Protein AF-A0A0C1C899-F1 (afdb_monomer_lite)

Structure (mmCIF, N/CA/C/O backbone):
data_AF-A0A0C1C899-F1
#
_entry.id   AF-A0A0C1C899-F1
#
loop_
_atom_site.group_PDB
_atom_site.id
_atom_site.type_symbol
_atom_site.label_atom_id
_atom_site.label_alt_id
_atom_site.label_comp_id
_atom_site.label_asym_id
_atom_site.label_entity_id
_atom_site.label_seq_id
_atom_site.pdbx_PDB_ins_code
_atom_site.Cartn_x
_atom_site.Cartn_y
_atom_site.Cartn_z
_atom_site.occupancy
_atom_site.B_iso_or_equiv
_atom_site.auth_seq_id
_atom_site.auth_comp_id
_atom_site.auth_asym_id
_atom_site.auth_atom_id
_atom_site.pdbx_PDB_model_num
ATOM 1 N N . MET A 1 1 ? 8.551 23.439 31.111 1.00 33.19 1 MET A N 1
ATOM 2 C CA . MET A 1 1 ? 9.993 23.416 31.442 1.00 33.19 1 MET A CA 1
ATOM 3 C C . MET A 1 1 ? 10.715 22.691 30.314 1.00 33.19 1 MET A C 1
ATOM 5 O O . MET A 1 1 ? 10.479 21.509 30.104 1.00 33.19 1 MET A O 1
ATOM 9 N N . ASP A 1 2 ? 11.469 23.445 29.514 1.00 33.94 2 ASP A N 1
ATOM 10 C CA . ASP A 1 2 ? 12.062 23.043 28.229 1.00 33.94 2 ASP A CA 1
ATOM 11 C C . ASP A 1 2 ? 13.198 22.008 28.390 1.00 33.94 2 ASP A C 1
ATOM 13 O O . ASP A 1 2 ? 14.377 22.360 28.441 1.00 33.94 2 ASP A O 1
ATOM 17 N N . LEU A 1 3 ? 12.868 20.713 28.399 1.00 29.84 3 LEU A N 1
ATOM 18 C CA . LEU A 1 3 ? 13.864 19.625 28.357 1.00 29.84 3 LEU A CA 1
ATOM 19 C C . LEU A 1 3 ? 14.621 19.559 27.010 1.00 29.84 3 LEU A C 1
ATOM 21 O O . LEU A 1 3 ? 15.749 19.073 26.948 1.00 29.84 3 LEU A O 1
ATOM 25 N N . GLY A 1 4 ? 14.054 20.119 25.934 1.00 33.16 4 GLY A N 1
ATOM 26 C CA . GLY A 1 4 ? 14.690 20.164 24.612 1.00 33.16 4 GLY A CA 1
ATOM 27 C C . GLY A 1 4 ? 15.885 21.121 24.529 1.00 33.16 4 GLY A C 1
ATOM 28 O O . GLY A 1 4 ? 16.919 20.761 23.966 1.00 33.16 4 GLY A O 1
ATOM 29 N N . LYS A 1 5 ? 15.792 22.311 25.143 1.00 36.47 5 LYS A N 1
ATOM 30 C CA . LYS A 1 5 ? 16.882 23.308 25.129 1.00 36.47 5 LYS A CA 1
ATOM 31 C C . LYS A 1 5 ? 18.050 22.912 26.034 1.00 36.47 5 LYS A C 1
ATOM 33 O O . LYS A 1 5 ? 19.195 23.200 25.692 1.00 36.47 5 LYS A O 1
ATOM 38 N N . ALA A 1 6 ? 17.778 22.197 27.128 1.00 31.52 6 ALA A N 1
ATOM 39 C CA . ALA A 1 6 ? 18.813 21.674 28.018 1.00 31.52 6 ALA A CA 1
ATOM 40 C C . ALA A 1 6 ? 19.692 20.614 27.328 1.00 31.52 6 ALA A C 1
ATOM 42 O O . ALA A 1 6 ? 20.906 20.635 27.500 1.00 31.52 6 ALA A O 1
ATOM 43 N N . SER A 1 7 ? 19.118 19.748 26.479 1.00 34.78 7 SER A N 1
ATOM 44 C CA . SER A 1 7 ? 19.895 18.719 25.764 1.00 34.78 7 SER A CA 1
ATOM 45 C C . SER A 1 7 ? 20.866 19.306 24.731 1.00 34.78 7 SER A C 1
ATOM 47 O O . SER A 1 7 ? 22.003 18.855 24.623 1.00 34.78 7 SER A O 1
ATOM 49 N N . VAL A 1 8 ? 20.463 20.372 24.029 1.00 38.25 8 VAL A N 1
ATOM 50 C CA . VAL A 1 8 ? 21.309 21.045 23.031 1.00 38.25 8 VAL A CA 1
ATOM 51 C C . VAL A 1 8 ? 22.424 21.849 23.706 1.00 38.25 8 VAL A C 1
ATOM 53 O O . VAL A 1 8 ? 23.552 21.846 23.219 1.00 38.25 8 VAL A O 1
ATOM 56 N N . TYR A 1 9 ? 22.157 22.484 24.853 1.00 37.59 9 TYR A N 1
ATOM 57 C CA . TYR A 1 9 ? 23.199 23.156 25.642 1.00 37.59 9 TYR A CA 1
ATOM 58 C C . TYR A 1 9 ? 24.176 22.167 26.297 1.00 37.59 9 TYR A C 1
ATOM 60 O O . TYR A 1 9 ? 25.381 22.423 26.299 1.00 37.59 9 TYR A O 1
ATOM 68 N N . PHE A 1 10 ? 23.687 21.020 26.783 1.00 34.03 10 PHE A N 1
ATOM 69 C CA . PHE A 1 10 ? 24.518 19.963 27.368 1.00 34.03 10 PHE A CA 1
ATOM 70 C C . PHE A 1 10 ? 25.478 19.363 26.329 1.00 34.03 10 PHE A C 1
ATOM 72 O O . PHE A 1 10 ? 26.680 19.291 26.574 1.00 34.03 10 PHE A O 1
ATOM 79 N N . TRP A 1 11 ? 24.991 19.043 25.124 1.00 33.94 11 TRP A N 1
ATOM 80 C CA . TRP A 1 11 ? 25.840 18.537 24.034 1.00 33.94 11 TRP A CA 1
ATOM 81 C C . TRP A 1 11 ? 26.806 19.593 23.474 1.00 33.94 11 TRP A C 1
ATOM 83 O O . TRP A 1 11 ? 27.908 19.246 23.050 1.00 33.94 11 TRP A O 1
ATOM 93 N N . ARG A 1 12 ? 26.443 20.884 23.503 1.00 37.12 12 ARG A N 1
ATOM 94 C CA . ARG A 1 12 ? 27.299 21.976 23.007 1.00 37.12 12 ARG A CA 1
ATOM 95 C C . ARG A 1 12 ? 28.481 22.288 23.929 1.00 37.12 12 ARG A C 1
ATOM 97 O O . ARG A 1 12 ? 29.551 22.598 23.411 1.00 37.12 12 ARG A O 1
ATOM 104 N N . ASN A 1 13 ? 28.308 22.190 25.249 1.00 33.38 13 ASN A N 1
ATOM 105 C CA . ASN A 1 13 ? 29.346 22.563 26.219 1.00 33.38 13 ASN A CA 1
ATOM 106 C C . ASN A 1 13 ? 30.192 21.380 26.725 1.00 33.38 13 ASN A C 1
ATOM 108 O O . ASN A 1 13 ? 31.366 21.585 27.015 1.00 33.38 13 ASN A O 1
ATOM 112 N N . HIS A 1 14 ? 29.656 20.151 26.799 1.00 35.41 14 HIS A N 1
ATOM 113 C CA . HIS A 1 14 ? 30.443 19.010 27.300 1.00 35.41 14 HIS A CA 1
ATOM 114 C C . HIS A 1 14 ? 31.357 18.363 26.248 1.00 35.41 14 HIS A C 1
ATOM 116 O O . HIS A 1 14 ? 32.416 17.858 26.602 1.00 35.41 14 HIS A O 1
ATOM 122 N N . LEU A 1 15 ? 31.018 18.417 24.954 1.00 38.88 15 LEU A N 1
ATOM 123 C CA . LEU A 1 15 ? 31.830 17.781 23.899 1.00 38.88 15 LEU A CA 1
ATOM 124 C C . LEU A 1 15 ? 32.832 18.715 23.220 1.00 38.88 15 LEU A C 1
ATOM 126 O O . LEU A 1 15 ? 33.782 18.243 22.598 1.00 38.88 15 LEU A O 1
ATOM 130 N N . THR A 1 16 ? 32.661 20.031 23.361 1.00 38.91 16 THR A N 1
ATOM 131 C CA . THR A 1 16 ? 33.677 21.006 22.937 1.00 38.91 16 THR A CA 1
ATOM 132 C C . THR A 1 16 ? 34.895 20.991 23.861 1.00 38.91 16 THR A C 1
ATOM 134 O O . THR A 1 16 ? 36.003 21.198 23.376 1.00 38.91 16 THR A O 1
ATOM 137 N N . PHE A 1 17 ? 34.725 20.663 25.147 1.00 31.03 17 PHE A N 1
ATOM 138 C CA . PHE A 1 17 ? 35.839 20.548 26.095 1.00 31.03 17 PHE A CA 1
ATOM 139 C C . PHE A 1 17 ? 36.569 19.195 26.040 1.00 31.03 17 PHE A C 1
ATOM 141 O O . PHE A 1 17 ? 37.793 19.179 26.136 1.00 31.03 17 PHE A O 1
ATOM 148 N N . ASP A 1 18 ? 35.873 18.075 25.804 1.00 32.41 18 ASP A N 1
ATOM 149 C CA . ASP A 1 18 ? 36.508 16.740 25.796 1.00 32.41 18 ASP A CA 1
ATOM 150 C C . ASP A 1 18 ? 37.296 16.412 24.511 1.00 32.41 18 ASP A C 1
ATOM 152 O O . ASP A 1 18 ? 38.171 15.546 24.517 1.00 32.41 18 ASP A O 1
ATOM 156 N N . CYS A 1 19 ? 37.031 17.104 23.395 1.00 33.38 19 CYS A N 1
ATOM 157 C CA . CYS A 1 19 ? 37.823 16.947 22.166 1.00 33.38 19 CYS A CA 1
ATOM 158 C C . CYS A 1 19 ? 39.107 17.791 22.147 1.00 33.38 19 CYS A C 1
ATOM 160 O O . CYS A 1 19 ? 40.019 17.465 21.389 1.00 33.38 19 CYS A O 1
ATOM 162 N N . LEU A 1 20 ? 39.189 18.858 22.950 1.00 34.97 20 LEU A N 1
ATOM 163 C CA . LEU A 1 20 ? 40.385 19.705 23.042 1.00 34.97 20 LEU A CA 1
ATOM 164 C C . LEU A 1 20 ? 41.395 19.194 24.080 1.00 34.97 20 LEU A C 1
ATOM 166 O O . LEU A 1 20 ? 42.574 19.479 23.939 1.00 34.97 20 LEU A O 1
ATOM 170 N N . SER A 1 21 ? 40.968 18.411 25.077 1.00 32.34 21 SER A N 1
ATOM 171 C CA . SER A 1 21 ? 41.829 17.955 26.182 1.00 32.34 21 SER A CA 1
ATOM 172 C C . SER A 1 21 ? 42.436 16.554 26.011 1.00 32.34 21 SER A C 1
ATOM 174 O O . SER A 1 21 ? 43.356 16.203 26.743 1.00 32.34 21 SER A O 1
ATOM 176 N N . ARG A 1 22 ? 41.951 15.731 25.066 1.00 33.88 22 ARG A N 1
ATOM 177 C CA . ARG A 1 22 ? 42.390 14.324 24.894 1.00 33.88 22 ARG A CA 1
ATOM 178 C C . ARG A 1 22 ? 43.307 14.049 23.698 1.00 33.88 22 ARG A C 1
ATOM 180 O O . ARG A 1 22 ? 43.580 12.887 23.414 1.00 33.88 22 ARG A O 1
ATOM 187 N N . VAL A 1 23 ? 43.779 15.076 22.991 1.00 39.22 23 VAL A N 1
ATOM 188 C CA . VAL A 1 23 ? 44.624 14.901 21.788 1.00 39.22 23 VAL A CA 1
ATOM 189 C C . VAL A 1 23 ? 46.100 15.254 22.030 1.00 39.22 23 VAL A C 1
ATOM 191 O O . VAL A 1 23 ? 46.932 14.947 21.187 1.00 39.22 23 VAL A O 1
ATOM 194 N N . ASP A 1 24 ? 46.462 15.752 23.216 1.00 35.28 24 ASP A N 1
ATOM 195 C CA . ASP A 1 24 ? 47.870 15.961 23.607 1.00 35.28 24 ASP A CA 1
ATOM 196 C C . ASP A 1 24 ? 48.582 14.664 24.062 1.00 35.28 24 ASP A C 1
ATOM 198 O O . ASP A 1 24 ? 49.698 14.711 24.564 1.00 35.28 24 ASP A O 1
ATOM 202 N N . ALA A 1 25 ? 47.956 13.489 23.895 1.00 39.06 25 ALA A N 1
ATOM 203 C CA . ALA A 1 25 ? 48.461 12.202 24.397 1.00 39.06 25 ALA A CA 1
ATOM 204 C C . ALA A 1 25 ? 48.642 11.119 23.315 1.00 39.06 25 ALA A C 1
ATOM 206 O O . ALA A 1 25 ? 48.561 9.926 23.609 1.00 39.06 25 ALA A O 1
ATOM 207 N N . SER A 1 26 ? 48.875 11.499 22.058 1.00 36.72 26 SER A N 1
ATOM 208 C CA . SER A 1 26 ? 49.255 10.540 21.014 1.00 36.72 26 SER A CA 1
ATOM 209 C C . SER A 1 26 ? 50.435 11.058 20.200 1.00 36.72 26 SER A C 1
ATOM 211 O O . SER A 1 26 ? 50.258 11.680 19.152 1.00 36.72 26 SER A O 1
ATOM 213 N N . ASP A 1 27 ? 51.635 10.777 20.706 1.00 39.34 27 ASP A N 1
ATOM 214 C CA . ASP A 1 27 ? 52.887 10.848 19.962 1.00 39.34 27 ASP A CA 1
ATOM 215 C C . ASP A 1 27 ? 52.814 9.940 18.720 1.00 39.34 27 ASP A C 1
ATOM 217 O O . ASP A 1 27 ? 52.519 8.748 18.826 1.00 39.34 27 ASP A O 1
ATOM 221 N N . GLY A 1 28 ? 53.114 10.492 17.537 1.00 43.94 28 GLY A N 1
ATOM 222 C CA . GLY A 1 28 ? 53.579 9.686 16.398 1.00 43.94 28 GLY A CA 1
ATOM 223 C C . GLY A 1 28 ? 52.707 9.582 15.138 1.00 43.94 28 GLY A C 1
ATOM 224 O O . GLY A 1 28 ? 52.795 8.565 14.454 1.00 43.94 28 GLY A O 1
ATOM 225 N N . LEU A 1 29 ? 51.917 10.594 14.756 1.00 40.03 29 LEU A N 1
ATOM 226 C CA . LEU A 1 29 ? 51.294 10.643 13.416 1.00 40.03 29 LEU A CA 1
ATOM 227 C C . LEU A 1 29 ? 51.702 11.913 12.642 1.00 40.03 29 LEU A C 1
ATOM 229 O O . LEU A 1 29 ? 51.661 12.996 13.217 1.00 40.03 29 LEU A O 1
ATOM 233 N N . PRO A 1 30 ? 52.066 11.816 11.344 1.00 35.56 30 PRO A N 1
ATOM 234 C CA . PRO A 1 30 ? 52.511 12.965 10.555 1.00 35.56 30 PRO A CA 1
ATOM 235 C C . PRO A 1 30 ? 51.392 14.005 10.360 1.00 35.56 30 PRO A C 1
ATOM 237 O O . PRO A 1 30 ? 50.247 13.660 10.045 1.00 35.56 30 PRO A O 1
ATOM 240 N N . ASP A 1 31 ? 51.742 15.290 10.492 1.00 41.62 31 ASP A N 1
ATOM 241 C CA . ASP A 1 31 ? 50.833 16.454 10.528 1.00 41.62 31 ASP A CA 1
ATOM 242 C C . ASP A 1 31 ? 49.852 16.563 9.342 1.00 41.62 31 ASP A C 1
ATOM 244 O O . ASP A 1 31 ? 48.761 17.133 9.463 1.00 41.62 31 ASP A O 1
ATOM 248 N N . SER A 1 32 ? 50.179 15.963 8.194 1.00 38.59 32 SER A N 1
ATOM 249 C CA . SER A 1 32 ? 49.313 15.945 7.008 1.00 38.59 32 SER A CA 1
ATOM 250 C C . SER A 1 32 ? 48.062 15.066 7.175 1.00 38.59 32 SER A C 1
ATOM 252 O O . SER A 1 32 ? 47.006 15.392 6.625 1.00 38.59 32 SER A O 1
ATOM 254 N N . PHE A 1 33 ? 48.129 13.996 7.975 1.00 30.22 33 PHE A N 1
ATOM 255 C CA . PHE A 1 33 ? 47.002 13.083 8.217 1.00 30.22 33 PHE A CA 1
ATOM 256 C C . PHE A 1 33 ? 46.002 13.649 9.236 1.00 30.22 33 PHE A C 1
ATOM 258 O O . PHE A 1 33 ? 44.786 13.517 9.064 1.00 30.22 33 PHE A O 1
ATOM 265 N N . SER A 1 34 ? 46.494 14.351 10.260 1.00 34.56 34 SER A N 1
ATOM 266 C CA . SER A 1 34 ? 45.660 14.952 11.312 1.00 34.56 34 SER A CA 1
ATOM 267 C C . SER A 1 34 ? 44.806 16.119 10.780 1.00 34.56 34 SER A C 1
ATOM 269 O O . SER A 1 34 ? 43.634 16.277 11.144 1.00 34.56 34 SER A O 1
ATOM 271 N N . CYS A 1 35 ? 45.341 16.888 9.822 1.00 29.59 35 CYS A N 1
ATOM 272 C CA . CYS A 1 35 ? 44.625 17.978 9.150 1.00 29.59 35 CYS A CA 1
ATOM 273 C C . CYS A 1 35 ? 43.522 17.471 8.196 1.00 29.59 35 CYS A C 1
ATOM 275 O O . CYS A 1 35 ? 42.426 18.042 8.142 1.00 29.59 35 CYS A O 1
ATOM 277 N N . ASN A 1 36 ? 43.762 16.350 7.504 1.00 32.62 36 ASN A N 1
ATOM 278 C CA . ASN A 1 36 ? 42.778 15.740 6.605 1.00 32.62 36 ASN A CA 1
ATOM 279 C C . ASN A 1 36 ? 41.592 15.149 7.391 1.00 32.62 36 ASN A C 1
ATOM 281 O O . ASN A 1 36 ? 40.440 15.405 7.052 1.00 32.62 36 ASN A O 1
ATOM 285 N N . ILE A 1 37 ? 41.846 14.480 8.523 1.00 38.25 37 ILE A N 1
ATOM 286 C CA . ILE A 1 37 ? 40.791 13.953 9.409 1.00 38.25 37 ILE A CA 1
ATOM 287 C C . ILE A 1 37 ? 39.950 15.084 10.034 1.00 38.25 37 ILE A C 1
ATOM 289 O O . ILE A 1 37 ? 38.728 14.937 10.147 1.00 38.25 37 ILE A O 1
ATOM 293 N N . ARG A 1 38 ? 40.553 16.231 10.395 1.00 32.22 38 ARG A N 1
ATOM 294 C CA . ARG A 1 38 ? 39.809 17.425 10.859 1.00 32.22 38 ARG A CA 1
ATOM 295 C C . ARG A 1 38 ? 38.883 17.985 9.781 1.00 32.22 38 ARG A C 1
ATOM 297 O O . ARG A 1 38 ? 37.729 18.289 10.085 1.00 32.22 38 ARG A O 1
ATOM 304 N N . ARG A 1 39 ? 39.347 18.089 8.530 1.00 32.16 39 ARG A N 1
ATOM 305 C CA . ARG A 1 39 ? 38.513 18.554 7.408 1.00 32.16 39 ARG A CA 1
ATOM 306 C C . ARG A 1 39 ? 37.359 17.599 7.124 1.00 32.16 39 ARG A C 1
ATOM 308 O O . ARG A 1 39 ? 36.230 18.066 7.009 1.00 32.16 39 ARG A O 1
ATOM 315 N N . THR A 1 40 ? 37.598 16.289 7.100 1.00 36.38 40 THR A N 1
ATOM 316 C CA . THR A 1 40 ? 36.546 15.297 6.823 1.00 36.38 40 THR A CA 1
ATOM 317 C C . THR A 1 40 ? 35.508 15.233 7.946 1.00 36.38 40 THR A C 1
ATOM 319 O O . THR A 1 40 ? 34.312 15.200 7.667 1.00 36.38 40 THR A O 1
ATOM 322 N N . LYS A 1 41 ? 35.925 15.310 9.221 1.00 31.61 41 LYS A N 1
ATOM 323 C CA . LYS A 1 41 ? 34.993 15.351 10.366 1.00 31.61 41 LYS A CA 1
ATOM 324 C C . LYS A 1 41 ? 34.152 16.631 10.382 1.00 31.61 41 LYS A C 1
ATOM 326 O O . LYS A 1 41 ? 32.941 16.541 10.562 1.00 31.61 41 LYS A O 1
ATOM 331 N N . CYS A 1 42 ? 34.743 17.801 10.122 1.00 32.75 42 CYS A N 1
ATOM 332 C CA . CYS A 1 42 ? 33.983 19.050 10.009 1.00 32.75 42 CYS A CA 1
ATOM 333 C C . CYS A 1 42 ? 33.026 19.045 8.810 1.00 32.75 42 CYS A C 1
ATOM 335 O O . CYS A 1 42 ? 31.903 19.518 8.948 1.00 32.75 42 CYS A O 1
ATOM 337 N N . PHE A 1 43 ? 33.419 18.477 7.665 1.00 34.22 43 PHE A N 1
ATOM 338 C CA . PHE A 1 43 ? 32.564 18.402 6.476 1.00 34.22 43 PHE A CA 1
ATOM 339 C C . PHE A 1 43 ? 31.368 17.464 6.686 1.00 34.22 43 PHE A C 1
ATOM 341 O O . PHE A 1 43 ? 30.246 17.821 6.339 1.00 34.22 43 PHE A O 1
ATOM 348 N N . ILE A 1 44 ? 31.573 16.313 7.338 1.00 38.12 44 ILE A N 1
ATOM 349 C CA . ILE A 1 44 ? 30.489 15.390 7.707 1.00 38.12 44 ILE A CA 1
ATOM 350 C C . ILE A 1 44 ? 29.539 16.051 8.714 1.00 38.12 44 ILE A C 1
ATOM 352 O O . ILE A 1 44 ? 28.328 15.961 8.534 1.00 38.12 44 ILE A O 1
ATOM 356 N N . TYR A 1 45 ? 30.052 16.769 9.721 1.00 37.22 45 TYR A N 1
ATOM 357 C CA . TYR A 1 45 ? 29.214 17.484 10.694 1.00 37.22 45 TYR A CA 1
ATOM 358 C C . TYR A 1 45 ? 28.443 18.658 10.074 1.00 37.22 45 TYR A C 1
ATOM 360 O O . TYR A 1 45 ? 27.266 18.830 10.387 1.00 37.22 45 TYR A O 1
ATOM 368 N N . ALA A 1 46 ? 29.051 19.440 9.173 1.00 34.00 46 ALA A N 1
ATOM 369 C CA . ALA A 1 46 ? 28.362 20.524 8.464 1.00 34.00 46 ALA A CA 1
ATOM 370 C C . ALA A 1 46 ? 27.334 19.984 7.457 1.00 34.00 46 ALA A C 1
ATOM 372 O O . ALA A 1 46 ? 26.249 20.553 7.336 1.00 34.00 46 ALA A O 1
ATOM 373 N N . PHE A 1 47 ? 27.625 18.862 6.790 1.00 32.47 47 PHE A N 1
ATOM 374 C CA . PHE A 1 47 ? 26.667 18.181 5.920 1.00 32.47 47 PHE A CA 1
ATOM 375 C C . PHE A 1 47 ? 25.501 17.603 6.729 1.00 32.47 47 PHE A C 1
ATOM 377 O O . PHE A 1 47 ? 24.353 17.814 6.346 1.00 32.47 47 PHE A O 1
ATOM 384 N N . TYR A 1 48 ? 25.760 16.974 7.884 1.00 34.25 48 TYR A N 1
ATOM 385 C CA . TYR A 1 48 ? 24.721 16.482 8.797 1.00 34.25 48 TYR A CA 1
ATOM 386 C C . TYR A 1 48 ? 23.870 17.623 9.359 1.00 34.25 48 TYR A C 1
ATOM 388 O O . TYR A 1 48 ? 22.654 17.551 9.283 1.00 34.25 48 TYR A O 1
ATOM 396 N N . LEU A 1 49 ? 24.460 18.708 9.870 1.00 35.66 49 LEU A N 1
ATOM 397 C CA . LEU A 1 49 ? 23.708 19.851 10.413 1.00 35.66 49 LEU A CA 1
ATOM 398 C C . LEU A 1 49 ? 22.947 20.629 9.320 1.00 35.66 49 LEU A C 1
ATOM 400 O O . LEU A 1 49 ? 21.828 21.098 9.551 1.00 35.66 49 LEU A O 1
ATOM 404 N N . GLY A 1 50 ? 23.516 20.731 8.115 1.00 33.69 50 GLY A N 1
ATOM 405 C CA . GLY A 1 50 ? 22.895 21.370 6.952 1.00 33.69 50 GLY A CA 1
ATOM 406 C C . GLY A 1 50 ? 21.725 20.567 6.379 1.00 33.69 50 GLY A C 1
ATOM 407 O O . GLY A 1 50 ? 20.646 21.119 6.163 1.00 33.69 50 GLY A O 1
ATOM 408 N N . THR A 1 51 ? 21.885 19.252 6.205 1.00 42.22 51 THR A N 1
ATOM 409 C CA . THR A 1 51 ? 20.783 18.369 5.785 1.00 42.22 51 THR A CA 1
ATOM 410 C C . THR A 1 51 ? 19.728 18.229 6.879 1.00 42.22 51 THR A C 1
ATOM 412 O O . THR A 1 51 ? 18.541 18.303 6.574 1.00 42.22 51 THR A O 1
ATOM 415 N N . TYR A 1 52 ? 20.118 18.142 8.154 1.00 41.72 52 TYR A N 1
ATOM 416 C CA . TYR A 1 52 ? 19.186 18.076 9.284 1.00 41.72 52 TYR A CA 1
ATOM 417 C C . TYR A 1 52 ? 18.328 19.343 9.387 1.00 41.72 52 TYR A C 1
ATOM 419 O O . TYR A 1 52 ? 17.104 19.253 9.436 1.00 41.72 52 TYR A O 1
ATOM 427 N N . SER A 1 53 ? 18.925 20.538 9.331 1.00 39.78 53 SER A N 1
ATOM 428 C CA . SER A 1 53 ? 18.157 21.794 9.377 1.00 39.78 53 SER A CA 1
ATOM 429 C C . SER A 1 53 ? 17.251 22.000 8.153 1.00 39.78 53 SER A C 1
ATOM 431 O O . SER A 1 53 ? 16.122 22.469 8.305 1.00 39.78 53 SER A O 1
ATOM 433 N N . SER A 1 54 ? 17.695 21.597 6.957 1.00 43.38 54 SER A N 1
ATOM 434 C CA . SER A 1 54 ? 16.908 21.696 5.719 1.00 43.38 54 SER A CA 1
ATOM 435 C C . SER A 1 54 ? 15.734 20.707 5.689 1.00 43.38 54 SER A C 1
ATOM 437 O O . SER A 1 54 ? 14.608 21.081 5.359 1.00 43.38 54 SER A O 1
ATOM 439 N N . ILE A 1 55 ? 15.948 19.461 6.127 1.00 50.19 55 ILE A N 1
ATOM 440 C CA . ILE A 1 55 ? 14.891 18.445 6.214 1.00 50.19 55 ILE A CA 1
ATOM 441 C C . ILE A 1 55 ? 13.842 18.831 7.268 1.00 50.19 55 ILE A C 1
ATOM 443 O O . ILE A 1 55 ? 12.649 18.739 6.985 1.00 50.19 55 ILE A O 1
ATOM 447 N N . PHE A 1 56 ? 14.247 19.332 8.442 1.00 47.28 56 PHE A N 1
ATOM 448 C CA . PHE A 1 56 ? 13.295 19.814 9.456 1.00 47.28 56 PHE A CA 1
ATOM 449 C C . PHE A 1 56 ? 12.475 21.008 8.961 1.00 47.28 56 PHE A C 1
ATOM 451 O O . PHE A 1 56 ? 11.261 21.034 9.160 1.00 47.28 56 PHE A O 1
ATOM 458 N N . ARG A 1 57 ? 13.106 21.951 8.249 1.00 48.47 57 ARG A N 1
ATOM 459 C CA . ARG A 1 57 ? 12.396 23.072 7.621 1.00 48.47 57 ARG A CA 1
ATOM 460 C C . ARG A 1 57 ? 11.384 22.577 6.579 1.00 48.47 57 ARG A C 1
ATOM 462 O O . ARG A 1 57 ? 10.275 23.094 6.542 1.00 48.47 57 ARG A O 1
ATOM 469 N N . ASN A 1 58 ? 11.706 21.542 5.800 1.00 55.28 58 ASN A N 1
ATOM 470 C CA . ASN A 1 58 ? 10.777 20.943 4.834 1.00 55.28 58 ASN A CA 1
ATOM 471 C C . ASN A 1 58 ? 9.623 20.171 5.493 1.00 55.28 58 ASN A C 1
ATOM 473 O O . ASN A 1 58 ? 8.506 20.216 4.985 1.00 55.28 58 ASN A O 1
ATOM 477 N N . VAL A 1 59 ? 9.850 19.505 6.630 1.00 56.47 59 VAL A N 1
ATOM 478 C CA . VAL A 1 59 ? 8.768 18.869 7.405 1.00 56.47 59 VAL A CA 1
ATOM 479 C C . VAL A 1 59 ? 7.836 19.928 7.992 1.00 56.47 59 VAL A C 1
ATOM 481 O O . VAL A 1 59 ? 6.622 19.773 7.907 1.00 56.47 59 VAL A O 1
ATOM 484 N N . ASP A 1 60 ? 8.374 21.035 8.507 1.00 56.16 60 ASP A N 1
ATOM 485 C CA . ASP A 1 60 ? 7.560 22.156 8.988 1.00 56.16 60 ASP A CA 1
ATOM 486 C C . ASP A 1 60 ? 6.782 22.827 7.847 1.00 56.16 60 ASP A C 1
ATOM 488 O O . ASP A 1 60 ? 5.601 23.129 8.012 1.00 56.16 60 ASP A O 1
ATOM 492 N N . VAL A 1 61 ? 7.390 22.980 6.665 1.00 59.91 61 VAL A N 1
ATOM 493 C CA . VAL A 1 61 ? 6.699 23.440 5.448 1.00 59.91 61 VAL A CA 1
ATOM 494 C C . VAL A 1 61 ? 5.611 22.457 5.027 1.00 59.91 61 VAL A C 1
ATOM 496 O O . VAL A 1 61 ? 4.525 22.905 4.691 1.00 59.91 61 VAL A O 1
ATOM 499 N N . LEU A 1 62 ? 5.837 21.142 5.081 1.00 55.34 62 LEU A N 1
ATOM 500 C CA . LEU A 1 62 ? 4.808 20.141 4.782 1.00 55.34 62 LEU A CA 1
ATOM 501 C C . LEU A 1 62 ? 3.656 20.208 5.788 1.00 55.34 62 LEU A C 1
ATOM 503 O O . LEU A 1 62 ? 2.500 20.209 5.376 1.00 55.34 62 LEU A O 1
ATOM 507 N N . VAL A 1 63 ? 3.947 20.331 7.086 1.00 59.31 63 VAL A N 1
ATOM 508 C CA . VAL A 1 63 ? 2.931 20.504 8.136 1.00 59.31 63 VAL A CA 1
ATOM 509 C C . VAL A 1 63 ? 2.125 21.783 7.893 1.00 59.31 63 VAL A C 1
ATOM 511 O O . VAL A 1 63 ? 0.896 21.731 7.886 1.00 59.31 63 VAL A O 1
ATOM 514 N N . HIS A 1 64 ? 2.790 22.912 7.635 1.00 59.50 64 HIS A N 1
ATOM 515 C CA . HIS A 1 64 ? 2.138 24.203 7.403 1.00 59.50 64 HIS A CA 1
ATOM 516 C C . HIS A 1 64 ? 1.385 24.278 6.073 1.00 59.50 64 HIS A C 1
ATOM 518 O O . HIS A 1 64 ? 0.269 24.788 6.046 1.00 59.50 64 HIS A O 1
ATOM 524 N N . PHE A 1 65 ? 1.947 23.753 4.985 1.00 62.06 65 PHE A N 1
ATOM 525 C CA . PHE A 1 65 ? 1.291 23.655 3.680 1.00 62.06 65 PHE A CA 1
ATOM 526 C C . PHE A 1 65 ? 0.024 22.811 3.791 1.00 62.06 65 PHE A C 1
ATOM 528 O O . PHE A 1 65 ? -1.040 23.211 3.325 1.00 62.06 65 PHE A O 1
ATOM 535 N N . TRP A 1 66 ? 0.112 21.676 4.482 1.00 54.78 66 TRP A N 1
ATOM 536 C CA . TRP A 1 66 ? -1.009 20.768 4.662 1.00 54.78 66 TRP A CA 1
ATOM 537 C C . TRP A 1 66 ? -2.080 21.354 5.608 1.00 54.78 66 TRP A C 1
ATOM 539 O O . TRP A 1 66 ? -3.277 21.222 5.346 1.00 54.78 66 TRP A O 1
ATOM 549 N N . MET A 1 67 ? -1.679 22.099 6.648 1.00 54.16 67 MET A N 1
ATOM 550 C CA . MET A 1 67 ? -2.592 22.907 7.472 1.00 54.16 67 MET A CA 1
ATOM 551 C C . MET A 1 67 ? -3.279 24.016 6.653 1.00 54.16 67 MET A C 1
ATOM 553 O O . MET A 1 67 ? -4.505 24.102 6.658 1.00 54.16 67 MET A O 1
ATOM 557 N N . SER A 1 68 ? -2.526 24.791 5.872 1.00 56.84 68 SER A N 1
ATOM 558 C CA . SER A 1 68 ? -3.035 25.920 5.082 1.00 56.84 68 SER A CA 1
ATOM 559 C C . SER A 1 68 ? -3.988 25.489 3.960 1.00 56.84 68 SER A C 1
ATOM 561 O O . SER A 1 68 ? -5.069 26.063 3.813 1.00 56.84 68 SER A O 1
ATOM 563 N N . LEU A 1 69 ? -3.653 24.423 3.224 1.00 51.56 69 LEU A N 1
ATOM 564 C CA . LEU A 1 69 ? -4.518 23.855 2.183 1.00 51.56 69 LEU A 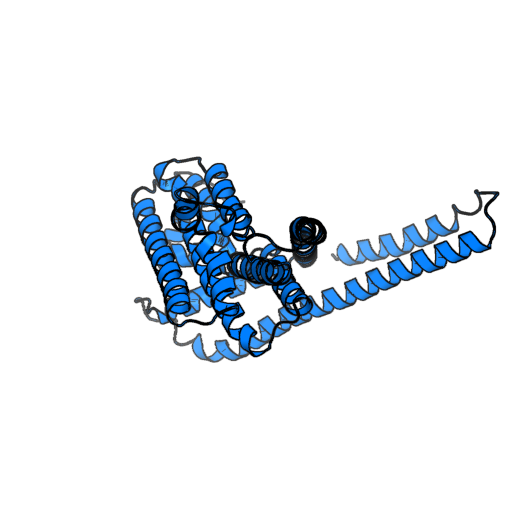CA 1
ATOM 565 C C . LEU A 1 69 ? -5.863 23.385 2.764 1.00 51.56 69 LEU A C 1
ATOM 567 O O . LEU A 1 69 ? -6.905 23.475 2.115 1.00 51.56 69 LEU A O 1
ATOM 571 N N . SER A 1 70 ? -5.842 22.895 4.006 1.00 51.59 70 SER A N 1
ATOM 572 C CA . SER A 1 70 ? -7.036 22.397 4.680 1.00 51.59 70 SER A CA 1
ATOM 573 C C . SER A 1 70 ? -7.967 23.519 5.154 1.00 51.59 70 SER A C 1
ATOM 575 O O . SER A 1 70 ? -9.183 23.376 5.032 1.00 51.59 70 SER A O 1
ATOM 577 N N . ASP A 1 71 ? -7.433 24.651 5.614 1.00 55.78 71 ASP A N 1
ATOM 578 C CA . ASP A 1 71 ? -8.245 25.781 6.084 1.00 55.78 71 ASP A CA 1
ATOM 579 C C . ASP A 1 71 ? -8.959 26.498 4.927 1.00 55.78 71 ASP A C 1
ATOM 581 O O . ASP A 1 71 ? -10.097 26.952 5.085 1.00 55.78 71 ASP A O 1
ATOM 585 N N . LEU A 1 72 ? -8.350 26.496 3.734 1.00 53.12 72 LEU A N 1
ATOM 586 C CA . LEU A 1 72 ? -8.927 27.075 2.517 1.00 53.12 72 LEU A CA 1
ATOM 587 C C . LEU A 1 72 ? -10.200 26.341 2.043 1.00 53.12 72 LEU A C 1
ATOM 589 O O . LEU A 1 72 ? -11.101 26.961 1.481 1.00 53.12 72 LEU A O 1
ATOM 593 N N . PHE A 1 73 ? -10.300 25.028 2.284 1.00 51.22 73 PHE A N 1
ATOM 594 C CA . PHE A 1 73 ? -11.435 24.199 1.846 1.00 51.22 73 PHE A CA 1
ATOM 595 C C . PHE A 1 73 ? -12.550 24.041 2.898 1.00 51.22 73 PHE A C 1
ATOM 597 O O . PHE A 1 73 ? -13.673 23.670 2.542 1.00 51.22 73 PHE A O 1
ATOM 604 N N . LEU A 1 74 ? -12.267 24.278 4.186 1.00 51.22 74 LEU A N 1
ATOM 605 C CA . LEU A 1 74 ? -13.104 23.771 5.285 1.00 51.22 74 LEU A CA 1
ATOM 606 C C . LEU A 1 74 ? -13.929 24.817 6.045 1.00 51.22 74 LEU A C 1
ATOM 608 O O . LEU A 1 74 ? -14.992 24.451 6.550 1.00 51.22 74 LEU A O 1
ATOM 612 N N . SER A 1 75 ? -13.534 26.093 6.111 1.00 48.06 75 SER A N 1
ATOM 613 C CA . SER A 1 75 ? -14.215 27.053 7.005 1.00 48.06 75 SER A CA 1
ATOM 614 C C . SER A 1 75 ? -15.689 27.310 6.644 1.00 48.06 75 SER A C 1
ATOM 616 O O . SER A 1 75 ? -16.519 27.469 7.532 1.00 48.06 75 SER A O 1
ATOM 618 N N . LYS A 1 76 ? -16.060 27.247 5.356 1.00 45.47 76 LYS A N 1
ATOM 619 C CA . LYS A 1 76 ? -17.436 27.516 4.885 1.00 45.47 76 LYS A CA 1
ATOM 620 C C . LYS A 1 76 ? -18.399 26.318 4.904 1.00 45.47 76 LYS A C 1
ATOM 622 O O . LYS A 1 76 ? -19.597 26.516 4.730 1.00 45.47 76 LYS A O 1
ATOM 627 N N . ARG A 1 77 ? -17.929 25.073 5.073 1.00 51.69 77 ARG A N 1
ATOM 628 C CA . ARG A 1 77 ? -18.781 23.859 4.939 1.00 51.69 77 ARG A CA 1
ATOM 629 C C . ARG A 1 77 ? -19.212 23.222 6.264 1.00 51.69 77 ARG A C 1
ATOM 631 O O . ARG A 1 77 ? -20.075 22.347 6.249 1.00 51.69 77 ARG A O 1
ATOM 638 N N . ILE A 1 78 ? -18.634 23.650 7.387 1.00 50.00 78 ILE A N 1
ATOM 639 C CA . ILE A 1 78 ? -18.795 23.012 8.705 1.00 50.00 78 ILE A CA 1
ATOM 640 C C . ILE A 1 78 ? -20.127 23.378 9.385 1.00 50.00 78 ILE A C 1
ATOM 642 O O . ILE A 1 78 ? -20.725 22.517 10.032 1.00 50.00 78 ILE A O 1
ATOM 646 N N . GLU A 1 79 ? -20.650 24.593 9.196 1.00 50.97 79 GLU A N 1
ATOM 647 C CA . GLU A 1 79 ? -21.909 25.017 9.840 1.00 50.97 79 GLU A CA 1
ATOM 648 C C . GLU A 1 79 ? -23.140 24.243 9.344 1.00 50.97 79 GLU A C 1
ATOM 650 O O . GLU A 1 79 ? -24.022 23.904 10.131 1.00 50.97 79 GLU A O 1
ATOM 655 N N . ASN A 1 80 ? -23.160 23.835 8.073 1.00 47.91 80 ASN A N 1
ATOM 656 C CA . ASN A 1 80 ? -24.321 23.168 7.472 1.00 47.91 80 ASN A CA 1
ATOM 657 C C . ASN A 1 80 ? -24.443 21.665 7.798 1.00 47.91 80 ASN A C 1
ATOM 659 O O . ASN A 1 80 ? -25.427 21.025 7.425 1.00 47.91 80 ASN A O 1
ATOM 663 N N . LEU A 1 81 ? -23.460 21.060 8.475 1.00 53.09 81 LEU A N 1
ATOM 664 C CA . LEU A 1 81 ? -23.397 19.602 8.667 1.00 53.09 81 LEU A CA 1
ATOM 665 C C . LEU A 1 81 ? -23.975 19.104 10.002 1.00 53.09 81 LEU A C 1
ATOM 667 O O . LEU A 1 81 ? -24.127 17.893 10.178 1.00 53.09 81 LEU A O 1
ATOM 671 N N . LYS A 1 82 ? -24.350 20.004 10.918 1.00 49.47 82 LYS A N 1
ATOM 672 C CA . LYS A 1 82 ? -24.760 19.660 12.293 1.00 49.47 82 LYS A CA 1
ATOM 673 C C . LYS A 1 82 ? -26.144 18.997 12.440 1.00 49.47 82 LYS A C 1
ATOM 675 O O . LYS A 1 82 ? -26.429 18.505 13.525 1.00 49.47 82 LYS A O 1
ATOM 680 N N . TYR A 1 83 ? -26.995 18.944 11.404 1.00 47.03 83 TYR A N 1
ATOM 681 C CA . TYR A 1 83 ? -28.445 18.731 11.614 1.00 47.03 83 TYR A CA 1
ATOM 682 C C . TYR A 1 83 ? -29.122 17.533 10.910 1.00 47.03 83 TYR A C 1
ATOM 684 O O . TYR A 1 83 ? -30.343 17.473 10.852 1.00 47.03 83 TYR A O 1
ATOM 692 N N . SER A 1 84 ? -28.421 16.534 10.357 1.00 45.22 84 SER A N 1
ATOM 693 C CA . SER A 1 84 ? -29.137 15.442 9.655 1.00 45.22 84 SER A CA 1
ATOM 694 C C . SER A 1 84 ? -28.623 14.035 9.972 1.00 45.22 84 SER A C 1
ATOM 696 O O . SER A 1 84 ? -27.472 13.701 9.683 1.00 45.22 84 SER A O 1
ATOM 698 N N . ARG A 1 85 ? -29.536 13.222 10.536 1.00 54.31 85 ARG A N 1
ATOM 699 C CA . ARG A 1 85 ? -29.389 11.832 11.025 1.00 54.31 85 ARG A CA 1
ATOM 700 C C . ARG A 1 85 ? -29.050 10.804 9.936 1.00 54.31 85 ARG A C 1
ATOM 702 O O . ARG A 1 85 ? -28.584 9.719 10.259 1.00 54.31 85 ARG A O 1
ATOM 709 N N . ARG A 1 86 ? -29.266 11.122 8.652 1.00 51.78 86 ARG A N 1
ATOM 710 C CA . ARG A 1 86 ? -28.913 10.247 7.521 1.00 51.78 86 ARG A CA 1
ATOM 711 C C . ARG A 1 86 ? -27.508 10.611 7.035 1.00 51.78 86 ARG A C 1
ATOM 713 O O . ARG A 1 86 ? -27.270 11.744 6.591 1.00 51.78 86 ARG A O 1
ATOM 720 N N . MET A 1 87 ? -26.565 9.674 7.135 1.00 58.03 87 MET A N 1
ATOM 721 C CA . MET A 1 87 ? -25.256 9.830 6.502 1.00 58.03 87 MET A CA 1
ATOM 722 C C . MET A 1 87 ? -25.418 9.664 4.992 1.00 58.03 87 MET A C 1
ATOM 724 O O . MET A 1 87 ? -25.513 8.557 4.479 1.00 58.03 87 MET A O 1
ATOM 728 N N . SER A 1 88 ? -25.482 10.787 4.279 1.00 69.69 88 SER A N 1
ATOM 729 C CA . SER A 1 88 ? -25.207 10.797 2.843 1.00 69.69 88 SER A CA 1
ATOM 730 C C . SER A 1 88 ? -23.752 10.372 2.621 1.00 69.69 88 SER A C 1
ATOM 732 O O . SER A 1 88 ? -22.892 10.727 3.431 1.00 69.69 88 SER A O 1
ATOM 734 N N . VAL A 1 89 ? -23.469 9.670 1.519 1.00 73.62 89 VAL A N 1
ATOM 735 C CA . VAL A 1 89 ? -22.111 9.277 1.087 1.00 73.62 89 VAL A CA 1
ATOM 736 C C . VAL A 1 89 ? -21.134 10.453 1.198 1.00 73.62 89 VAL A C 1
ATOM 738 O O . VAL A 1 89 ? -20.009 10.302 1.671 1.00 73.62 89 VAL A O 1
ATOM 741 N N . PHE A 1 90 ? -21.606 11.659 0.872 1.00 76.12 90 PHE A N 1
ATOM 742 C CA . PHE A 1 90 ? -20.837 12.891 0.999 1.00 76.12 90 PHE A CA 1
ATOM 743 C C . PHE A 1 90 ? -20.350 13.162 2.435 1.00 76.12 90 PHE A C 1
ATOM 745 O O . PHE A 1 90 ? -19.187 13.494 2.646 1.00 76.12 90 PHE A O 1
ATOM 752 N N . LYS A 1 91 ? -21.206 12.968 3.447 1.00 78.75 91 LYS A N 1
ATOM 753 C CA . LYS A 1 91 ? -20.832 13.154 4.860 1.00 78.75 91 LYS A CA 1
ATOM 754 C C . LYS A 1 91 ? -19.790 12.130 5.306 1.00 78.75 91 LYS A C 1
ATOM 756 O O . LYS A 1 91 ? -18.897 12.475 6.074 1.00 78.75 91 LYS A O 1
ATOM 761 N N . THR A 1 92 ? -19.881 10.895 4.814 1.00 81.44 92 THR A N 1
ATOM 762 C CA . THR A 1 92 ? -18.897 9.844 5.104 1.00 81.44 92 THR A CA 1
ATOM 763 C C . THR A 1 92 ? -17.528 10.185 4.520 1.00 81.44 92 THR A C 1
ATOM 765 O O . THR A 1 92 ? -16.530 10.042 5.222 1.00 81.44 92 THR A O 1
ATOM 768 N N . MET A 1 93 ? -17.472 10.712 3.293 1.00 81.25 93 MET A N 1
ATOM 769 C CA . MET A 1 93 ? -16.213 11.175 2.693 1.00 81.25 93 MET A CA 1
ATOM 770 C C . MET A 1 93 ? -15.600 12.348 3.467 1.00 81.25 93 MET A C 1
ATOM 772 O O . MET A 1 93 ? -14.402 12.340 3.744 1.00 81.25 93 MET A O 1
ATOM 776 N N . VAL A 1 94 ? -16.413 13.333 3.870 1.00 84.25 94 VAL A N 1
ATOM 777 C CA . VAL A 1 94 ? -15.943 14.471 4.683 1.00 84.25 94 VAL A CA 1
ATOM 778 C C . VAL A 1 94 ? -15.412 13.994 6.036 1.00 84.25 94 VAL A C 1
ATOM 780 O O . VAL A 1 94 ? -14.355 14.444 6.478 1.00 84.25 94 VAL A O 1
ATOM 783 N N . PHE A 1 95 ? -16.107 13.055 6.681 1.00 84.19 95 PHE A N 1
ATOM 784 C CA . PHE A 1 95 ? -15.643 12.460 7.930 1.00 84.19 95 PHE A CA 1
ATOM 785 C C . PHE A 1 95 ? -14.316 11.713 7.754 1.00 84.19 95 PHE A C 1
ATOM 787 O O . PHE A 1 95 ? -13.396 11.932 8.540 1.00 84.19 95 PHE A O 1
ATOM 794 N N . MET A 1 96 ? -14.198 10.880 6.717 1.00 87.31 96 MET A N 1
ATOM 795 C CA . MET A 1 96 ? -12.958 10.171 6.393 1.00 87.31 96 MET A CA 1
ATOM 796 C C . MET A 1 96 ? -11.801 11.154 6.203 1.00 87.31 96 MET A C 1
ATOM 798 O O . MET A 1 96 ? -10.744 10.973 6.796 1.00 87.31 96 MET A O 1
ATOM 802 N N . PHE A 1 97 ? -12.016 12.234 5.449 1.00 87.19 97 PHE A N 1
ATOM 803 C CA . PHE A 1 97 ? -11.003 13.266 5.238 1.00 87.19 97 PHE A CA 1
ATOM 804 C C . PHE A 1 97 ? -10.567 13.942 6.546 1.00 87.19 97 PHE A C 1
ATOM 806 O O . PHE A 1 97 ? -9.375 14.144 6.768 1.00 87.19 97 PHE A O 1
ATOM 813 N N . TYR A 1 98 ? -11.508 14.253 7.443 1.00 85.62 98 TYR A N 1
ATOM 814 C CA . TYR A 1 98 ? -11.182 14.819 8.755 1.00 85.62 98 TYR A CA 1
ATOM 815 C C . TYR A 1 98 ? -10.394 13.838 9.634 1.00 85.62 98 TYR A C 1
ATOM 817 O O . TYR A 1 98 ? -9.471 14.232 10.342 1.00 85.62 98 TYR A O 1
ATOM 825 N N . LEU A 1 99 ? -10.731 12.552 9.580 1.00 88.44 99 LEU A N 1
ATOM 826 C CA . LEU A 1 99 ? -10.016 11.534 10.337 1.00 88.44 99 LEU A CA 1
ATOM 827 C C . LEU A 1 99 ? -8.576 11.392 9.824 1.00 88.44 99 LEU A C 1
ATOM 829 O O . LEU A 1 99 ? -7.633 11.556 10.596 1.00 88.44 99 LEU A O 1
ATOM 833 N N . LEU A 1 100 ? -8.416 11.235 8.505 1.00 89.06 100 LEU A N 1
ATOM 834 C CA . LEU A 1 100 ? -7.121 11.228 7.820 1.00 89.06 100 LEU A CA 1
ATOM 835 C C . LEU A 1 100 ? -6.276 12.438 8.212 1.00 89.06 100 LEU A C 1
ATOM 837 O O . LEU A 1 100 ? -5.103 12.296 8.557 1.00 89.06 100 LEU A O 1
ATOM 841 N N . LYS A 1 101 ? -6.902 13.621 8.225 1.00 85.81 101 LYS A N 1
ATOM 842 C CA . LYS A 1 101 ? -6.283 14.870 8.660 1.00 85.81 101 LYS A CA 1
ATOM 843 C C . LYS A 1 101 ? -5.669 14.749 10.040 1.00 85.81 101 LYS A C 1
ATOM 845 O O . LYS A 1 101 ? -4.469 14.967 10.213 1.00 85.81 101 LYS A O 1
ATOM 850 N N . THR A 1 102 ? -6.493 14.395 11.014 1.00 87.44 102 THR A N 1
ATOM 851 C CA . THR A 1 102 ? -6.055 14.292 12.404 1.00 87.44 102 THR A CA 1
ATOM 852 C C . THR A 1 102 ? -4.980 13.223 12.589 1.00 87.44 102 THR A C 1
ATOM 854 O O . THR A 1 102 ? -4.011 13.445 13.313 1.00 87.44 102 THR A O 1
ATOM 857 N N . SER A 1 103 ? -5.081 12.099 11.881 1.00 89.06 103 SER A N 1
ATOM 858 C CA . SER A 1 103 ? -4.131 10.992 11.985 1.00 89.06 103 SER A CA 1
ATOM 859 C C . SER A 1 103 ? -2.769 11.322 11.374 1.00 89.06 103 SER A C 1
ATOM 861 O O . SER A 1 103 ? -1.739 10.956 11.946 1.00 89.06 103 SER A O 1
ATOM 863 N N . ILE A 1 104 ? -2.734 12.045 10.251 1.00 89.00 104 ILE A N 1
ATOM 864 C CA . ILE A 1 104 ? -1.486 12.538 9.649 1.00 89.00 104 ILE A CA 1
ATOM 865 C C . ILE A 1 104 ? -0.837 13.583 10.562 1.00 89.00 104 ILE A C 1
ATOM 867 O O . ILE A 1 104 ? 0.360 13.495 10.837 1.00 89.00 104 ILE A O 1
ATOM 871 N N . GLN A 1 105 ? -1.618 14.523 11.102 1.00 88.88 105 GLN A N 1
ATOM 872 C CA . GLN A 1 105 ? -1.115 15.517 12.057 1.00 88.88 105 GLN A CA 1
ATOM 873 C C . GLN A 1 105 ? -0.528 14.862 13.314 1.00 88.88 105 GLN A C 1
ATOM 875 O O . GLN A 1 105 ? 0.555 15.244 13.756 1.00 88.88 105 GLN A O 1
ATOM 880 N N . ALA A 1 106 ? -1.188 13.831 13.848 1.00 87.56 106 ALA A N 1
ATOM 881 C CA . ALA A 1 106 ? -0.677 13.058 14.976 1.00 87.56 106 ALA A CA 1
ATOM 882 C C . ALA A 1 106 ? 0.653 12.360 14.640 1.00 87.56 106 ALA A C 1
ATOM 884 O O . ALA A 1 106 ? 1.573 12.357 15.459 1.00 87.56 106 ALA A O 1
ATOM 885 N N . SER A 1 107 ? 0.789 11.819 13.424 1.00 85.88 107 SER A N 1
ATOM 886 C CA . SER A 1 107 ? 2.043 11.213 12.962 1.00 85.88 107 SER A CA 1
ATOM 887 C C . SER A 1 107 ? 3.175 12.236 12.811 1.00 85.88 107 SER A C 1
ATOM 889 O O . SER A 1 107 ? 4.325 11.894 13.074 1.00 85.88 107 SER A O 1
ATOM 891 N N . LEU A 1 108 ? 2.872 13.466 12.384 1.00 86.56 108 LEU A N 1
ATOM 892 C CA . LEU A 1 108 ? 3.860 14.530 12.159 1.00 86.56 108 LEU A CA 1
ATOM 893 C C . LEU A 1 108 ? 4.261 15.263 13.447 1.00 86.56 108 LEU A C 1
ATOM 895 O O . LEU A 1 108 ? 5.367 15.796 13.529 1.00 86.56 108 LEU A O 1
ATOM 899 N N . SER A 1 109 ? 3.390 15.277 14.461 1.00 87.81 109 SER A N 1
ATOM 900 C CA . SER A 1 109 ? 3.657 15.923 15.753 1.00 87.81 109 SER A CA 1
ATOM 901 C C . SER A 1 109 ? 4.931 15.378 16.414 1.00 87.81 109 SER A C 1
ATOM 903 O O . SER A 1 109 ? 5.755 16.143 16.918 1.00 87.81 109 SER A O 1
ATOM 905 N N . ASN A 1 110 ? 5.161 14.066 16.309 1.00 86.75 110 ASN A N 1
ATOM 906 C CA . ASN A 1 110 ? 6.383 13.413 16.777 1.00 86.75 110 ASN A CA 1
ATOM 907 C C . ASN A 1 110 ? 7.497 13.470 15.719 1.00 86.75 110 ASN A C 1
ATOM 909 O O . ASN A 1 110 ? 7.894 12.443 15.165 1.00 86.75 110 ASN A O 1
ATOM 913 N N . LYS A 1 111 ? 8.031 14.671 15.462 1.00 88.12 111 LYS A N 1
ATOM 914 C CA . LYS A 1 111 ? 8.998 14.947 14.378 1.00 88.12 111 LYS A CA 1
ATOM 915 C C . LYS A 1 111 ? 10.202 13.994 14.349 1.00 88.12 111 LYS A C 1
ATOM 917 O O . LYS A 1 111 ? 10.567 13.504 13.285 1.00 88.12 111 LYS A O 1
ATOM 922 N N . ASN A 1 112 ? 10.796 13.692 15.508 1.00 89.12 112 ASN A N 1
ATOM 923 C CA . ASN A 1 112 ? 11.976 12.820 15.592 1.00 89.12 112 ASN A CA 1
ATOM 924 C C . ASN A 1 112 ? 11.655 11.375 15.188 1.00 89.12 112 ASN A C 1
ATOM 926 O O . ASN A 1 112 ? 12.389 10.777 14.406 1.00 89.12 112 ASN A O 1
ATOM 930 N N . ALA A 1 113 ? 10.548 10.828 15.698 1.00 90.38 113 ALA A N 1
ATOM 931 C CA . ALA A 1 113 ? 10.103 9.483 15.345 1.00 90.38 113 ALA A CA 1
ATOM 932 C C . ALA A 1 113 ? 9.700 9.418 13.868 1.00 90.38 113 ALA A C 1
ATOM 934 O O . ALA A 1 113 ? 10.078 8.483 13.169 1.00 90.38 113 ALA A O 1
ATOM 935 N N . PHE A 1 114 ? 9.009 10.449 13.377 1.00 91.56 114 PHE A N 1
ATOM 936 C CA . PHE A 1 114 ? 8.630 10.568 11.976 1.00 91.56 114 PHE A CA 1
ATOM 937 C C . PHE A 1 114 ? 9.843 10.535 11.039 1.00 91.56 114 PHE A C 1
ATOM 939 O O . PHE A 1 114 ? 9.868 9.752 10.086 1.00 91.56 114 PHE A O 1
ATOM 946 N N . LEU A 1 115 ? 10.854 11.365 11.319 1.00 92.25 115 LEU A N 1
ATOM 947 C CA . LEU A 1 115 ? 12.067 11.445 10.512 1.00 92.25 115 LEU A CA 1
ATOM 948 C C . LEU A 1 115 ? 12.826 10.118 10.537 1.00 92.25 115 LEU A C 1
ATOM 950 O O . LEU A 1 115 ? 13.189 9.603 9.482 1.00 92.25 115 LEU A O 1
ATOM 954 N N . LEU A 1 116 ? 13.027 9.554 11.730 1.00 93.75 116 LEU A N 1
ATOM 955 C CA . LEU A 1 116 ? 13.740 8.294 11.899 1.00 93.75 116 LEU A CA 1
ATOM 956 C C . LEU A 1 116 ? 13.040 7.156 11.145 1.00 93.75 116 LEU A C 1
ATOM 958 O O . LEU A 1 116 ? 13.685 6.458 10.368 1.00 93.75 116 LEU A O 1
ATOM 962 N N . GLU A 1 117 ? 11.725 6.992 11.314 1.00 94.31 117 GLU A N 1
ATOM 963 C CA . GLU A 1 117 ? 10.961 5.947 10.622 1.00 94.31 117 GLU A CA 1
ATOM 964 C C . GLU A 1 117 ? 10.976 6.120 9.101 1.00 94.31 117 GLU A C 1
ATOM 966 O O . GLU A 1 117 ? 11.114 5.132 8.380 1.00 94.31 117 GLU A O 1
ATOM 971 N N . SER A 1 118 ? 10.863 7.356 8.610 1.00 93.75 118 SER A N 1
ATOM 972 C CA . SER A 1 118 ? 10.870 7.640 7.172 1.00 93.75 118 SER A CA 1
ATOM 973 C C . SER A 1 118 ? 12.242 7.372 6.554 1.00 93.75 118 SER A C 1
ATOM 975 O O . SER A 1 118 ? 12.326 6.680 5.543 1.00 93.75 118 SER A O 1
ATOM 977 N N . VAL A 1 119 ? 13.323 7.860 7.173 1.00 94.94 119 VAL A N 1
ATOM 978 C CA . VAL A 1 119 ? 14.700 7.674 6.679 1.00 94.94 119 VAL A CA 1
ATOM 979 C C . VAL A 1 119 ? 15.108 6.206 6.729 1.00 94.94 119 VAL A C 1
ATOM 981 O O . VAL A 1 119 ? 15.627 5.685 5.743 1.00 94.94 119 VAL A O 1
ATOM 984 N N . LEU A 1 120 ? 14.830 5.512 7.836 1.00 95.44 120 LEU A N 1
ATOM 985 C CA . LEU A 1 120 ? 15.101 4.078 7.936 1.00 95.44 120 LEU A CA 1
ATOM 986 C C . LEU A 1 120 ? 14.317 3.289 6.890 1.00 95.44 120 LEU A C 1
ATOM 988 O O . LEU A 1 120 ? 14.846 2.326 6.341 1.00 95.44 120 LEU A O 1
ATOM 992 N N . MET A 1 121 ? 13.085 3.700 6.582 1.00 95.75 121 MET A N 1
ATOM 993 C CA . MET A 1 121 ? 12.307 3.041 5.541 1.00 95.75 121 MET A CA 1
ATOM 994 C C . MET A 1 121 ? 12.867 3.316 4.141 1.00 95.75 121 MET A C 1
ATOM 996 O O . MET A 1 121 ? 12.950 2.393 3.337 1.00 95.75 121 MET A O 1
ATOM 1000 N N . ILE A 1 122 ? 13.326 4.535 3.847 1.00 95.94 122 ILE A N 1
ATOM 1001 C CA . ILE A 1 122 ? 14.017 4.832 2.582 1.00 95.94 122 ILE A CA 1
ATOM 1002 C C . ILE A 1 122 ? 15.246 3.929 2.427 1.00 95.94 122 ILE A C 1
ATOM 1004 O O . ILE A 1 122 ? 15.377 3.243 1.414 1.00 95.94 122 ILE A O 1
ATOM 1008 N N . LEU A 1 123 ? 16.102 3.870 3.453 1.00 95.25 123 LEU A N 1
ATOM 1009 C CA . LEU A 1 123 ? 17.282 3.000 3.464 1.00 95.25 123 LEU A CA 1
ATOM 1010 C C . LEU A 1 123 ? 16.902 1.530 3.281 1.00 95.25 123 LEU A C 1
ATOM 1012 O O . LEU A 1 123 ? 17.541 0.829 2.504 1.00 95.25 123 LEU A O 1
ATOM 1016 N N . ASN A 1 124 ? 15.841 1.070 3.946 1.00 94.31 124 ASN A N 1
ATOM 1017 C CA . ASN A 1 124 ? 15.362 -0.299 3.809 1.00 94.31 124 ASN A CA 1
ATOM 1018 C C . ASN A 1 124 ? 14.961 -0.630 2.363 1.00 94.31 124 ASN A C 1
ATOM 1020 O O . ASN A 1 124 ? 15.396 -1.654 1.843 1.00 94.31 124 ASN A O 1
ATOM 1024 N N . ASN A 1 125 ? 14.211 0.252 1.695 1.00 93.81 125 ASN A N 1
ATOM 1025 C CA . ASN A 1 125 ? 13.847 0.057 0.291 1.00 93.81 125 ASN A CA 1
ATOM 1026 C C . ASN A 1 125 ? 15.088 0.004 -0.619 1.00 93.81 125 ASN A C 1
ATOM 1028 O O . ASN A 1 125 ? 15.160 -0.855 -1.494 1.00 93.81 125 ASN A O 1
ATOM 1032 N N . PHE A 1 126 ? 16.086 0.869 -0.397 1.00 94.25 126 PHE A N 1
ATOM 1033 C CA . PHE A 1 126 ? 17.331 0.841 -1.175 1.00 94.25 126 PHE A CA 1
ATOM 1034 C C . PHE A 1 126 ? 18.170 -0.415 -0.924 1.00 94.25 126 PHE A C 1
ATOM 1036 O O . PHE A 1 126 ? 18.756 -0.940 -1.865 1.00 94.25 126 PHE A O 1
ATOM 1043 N N . ILE A 1 127 ? 18.210 -0.923 0.311 1.00 92.44 127 ILE A N 1
ATOM 1044 C CA . ILE A 1 127 ? 18.894 -2.184 0.636 1.00 92.44 127 ILE A CA 1
ATOM 1045 C C . ILE A 1 127 ? 18.224 -3.359 -0.082 1.00 92.44 127 ILE A C 1
ATOM 1047 O O . ILE A 1 127 ? 18.914 -4.202 -0.640 1.00 92.44 127 ILE A O 1
ATOM 1051 N N . PHE A 1 128 ? 16.891 -3.424 -0.107 1.00 88.00 128 PHE A N 1
ATOM 1052 C CA . PHE A 1 128 ? 16.203 -4.476 -0.859 1.00 88.00 128 PHE A CA 1
ATOM 1053 C C . PHE A 1 128 ? 16.407 -4.330 -2.368 1.00 88.00 128 PHE A C 1
ATOM 1055 O O . PHE A 1 128 ? 16.643 -5.319 -3.058 1.00 88.00 128 PHE A O 1
ATOM 1062 N N . PHE A 1 129 ? 16.369 -3.103 -2.884 1.00 92.00 129 PHE A N 1
ATOM 1063 C CA . PHE A 1 129 ? 16.588 -2.845 -4.302 1.00 92.00 129 PHE A CA 1
ATOM 1064 C C . PHE A 1 129 ? 18.030 -3.126 -4.750 1.00 92.00 129 PHE A C 1
ATOM 1066 O O . PHE A 1 129 ? 18.244 -3.563 -5.879 1.00 92.00 129 PHE A O 1
ATOM 1073 N N . SER A 1 130 ? 19.027 -2.937 -3.881 1.00 91.19 130 SER A N 1
ATOM 1074 C CA . SER A 1 130 ? 20.428 -3.200 -4.230 1.00 91.19 130 SER A CA 1
ATOM 1075 C C . SER A 1 130 ? 20.680 -4.668 -4.584 1.00 91.19 130 SER A C 1
ATOM 1077 O O . SER A 1 130 ? 21.550 -4.946 -5.406 1.00 91.19 130 SER A O 1
ATOM 1079 N N . LEU A 1 131 ? 19.882 -5.601 -4.049 1.00 89.56 131 LEU A N 1
ATOM 1080 C CA . LEU A 1 131 ? 19.921 -7.009 -4.450 1.00 89.56 131 LEU A CA 1
ATOM 1081 C C . LEU A 1 131 ? 19.595 -7.172 -5.937 1.00 89.56 131 LEU A C 1
ATOM 1083 O O . LEU A 1 131 ? 20.316 -7.865 -6.651 1.00 89.56 131 LEU A O 1
ATOM 1087 N N . TRP A 1 132 ? 18.557 -6.487 -6.419 1.00 89.94 132 TRP A N 1
ATOM 1088 C CA . TRP A 1 132 ? 18.200 -6.484 -7.836 1.00 89.94 132 TRP A CA 1
ATOM 1089 C C . TRP A 1 132 ? 19.240 -5.768 -8.683 1.00 89.94 132 TRP A C 1
ATOM 1091 O O . TRP A 1 132 ? 19.606 -6.265 -9.741 1.00 89.94 132 TRP A O 1
ATOM 1101 N N . TRP A 1 133 ? 19.773 -4.648 -8.199 1.00 90.44 133 TRP A N 1
ATOM 1102 C CA . TRP A 1 133 ? 20.862 -3.947 -8.875 1.00 90.44 133 TRP A CA 1
ATOM 1103 C C . TRP A 1 133 ? 22.080 -4.855 -9.103 1.00 90.44 133 TRP A C 1
ATOM 1105 O O . TRP A 1 133 ? 22.572 -4.971 -10.223 1.00 90.44 133 TRP A O 1
ATOM 1115 N N . ILE A 1 134 ? 22.539 -5.549 -8.057 1.00 91.00 134 ILE A N 1
ATOM 1116 C CA . ILE A 1 134 ? 23.654 -6.504 -8.143 1.00 91.00 134 ILE A CA 1
ATOM 1117 C C . ILE A 1 134 ? 23.303 -7.653 -9.092 1.00 91.00 134 ILE A C 1
ATOM 1119 O O . ILE A 1 134 ? 24.128 -8.039 -9.918 1.00 91.00 134 ILE A O 1
ATOM 1123 N N . PHE A 1 135 ? 22.080 -8.177 -9.003 1.00 89.62 135 PHE A N 1
ATOM 1124 C CA . PHE A 1 135 ? 21.614 -9.259 -9.861 1.00 89.62 135 PHE A CA 1
ATOM 1125 C C . PHE A 1 135 ? 21.651 -8.873 -11.351 1.00 89.62 135 PHE A C 1
ATOM 1127 O O . PHE A 1 135 ? 22.221 -9.599 -12.169 1.00 89.62 135 PHE A O 1
ATOM 1134 N N . PHE A 1 136 ? 21.081 -7.722 -11.716 1.00 90.12 136 PHE A N 1
ATOM 1135 C CA . PHE A 1 136 ? 20.994 -7.282 -13.111 1.00 90.12 136 PHE A CA 1
ATOM 1136 C C . PHE A 1 136 ? 22.339 -6.836 -13.685 1.00 90.12 136 PHE A C 1
ATOM 1138 O O . PHE A 1 136 ? 22.540 -6.971 -14.888 1.00 90.12 136 PHE A O 1
ATOM 1145 N N . ASN A 1 137 ? 23.296 -6.426 -12.848 1.00 89.94 137 ASN A N 1
ATOM 1146 C CA . ASN A 1 137 ? 24.676 -6.219 -13.298 1.00 89.94 137 ASN A CA 1
ATOM 1147 C C . ASN A 1 137 ? 25.346 -7.519 -13.775 1.00 89.94 137 ASN A C 1
ATOM 1149 O O . ASN A 1 137 ? 26.255 -7.466 -14.598 1.00 89.94 137 ASN A O 1
ATOM 1153 N N . GLN A 1 138 ? 24.911 -8.678 -13.270 1.00 90.19 138 GLN A N 1
ATOM 1154 C CA . GLN A 1 138 ? 25.445 -9.975 -13.682 1.00 90.19 138 GLN A CA 1
ATOM 1155 C C . GLN A 1 138 ? 24.671 -10.556 -14.876 1.00 90.19 138 GLN A C 1
ATOM 1157 O O . GLN A 1 138 ? 25.278 -10.948 -15.872 1.00 90.19 138 GLN A O 1
ATOM 1162 N N . PHE A 1 139 ? 23.338 -10.618 -14.792 1.00 84.94 139 PHE A N 1
ATOM 1163 C CA . PHE A 1 139 ? 22.508 -11.368 -15.748 1.00 84.94 139 PHE A CA 1
ATOM 1164 C C . PHE A 1 139 ? 21.872 -10.514 -16.855 1.00 84.94 139 PHE A C 1
ATOM 1166 O O . PHE A 1 139 ? 21.439 -11.083 -17.850 1.00 84.94 139 PHE A O 1
ATOM 1173 N N . HIS A 1 140 ? 21.888 -9.180 -16.730 1.00 84.19 140 HIS A N 1
ATOM 1174 C CA . HIS A 1 140 ? 21.386 -8.165 -17.676 1.00 84.19 140 HIS A CA 1
ATOM 1175 C C . HIS A 1 140 ? 19.887 -8.224 -18.036 1.00 84.19 140 HIS A C 1
ATOM 1177 O O . HIS A 1 140 ? 19.246 -7.175 -18.068 1.00 84.19 140 HIS A O 1
ATOM 1183 N N . ASP A 1 141 ? 19.314 -9.405 -18.266 1.00 85.00 141 ASP A N 1
ATOM 1184 C CA . ASP A 1 141 ? 17.904 -9.626 -18.599 1.00 85.00 141 ASP A CA 1
ATOM 1185 C C . ASP A 1 141 ? 17.405 -10.939 -17.967 1.00 85.00 141 ASP A C 1
ATOM 1187 O O . ASP A 1 141 ? 18.138 -11.930 -17.898 1.00 85.00 141 ASP A O 1
ATOM 1191 N N . ILE A 1 142 ? 16.155 -10.946 -17.502 1.00 83.38 142 ILE A N 1
ATOM 1192 C CA . ILE A 1 142 ? 15.429 -12.170 -17.145 1.00 83.38 142 ILE A CA 1
ATOM 1193 C C . ILE A 1 142 ? 14.051 -12.135 -17.796 1.00 83.38 142 ILE A C 1
ATOM 1195 O O . ILE A 1 142 ? 13.172 -11.407 -17.337 1.00 83.38 142 ILE A O 1
ATOM 1199 N N . ASP A 1 143 ? 13.823 -12.981 -18.798 1.00 80.75 143 ASP A N 1
ATOM 1200 C CA . ASP A 1 143 ? 12.496 -13.181 -19.399 1.00 80.75 143 ASP A CA 1
ATOM 1201 C C . ASP A 1 143 ? 11.784 -11.856 -19.770 1.00 80.75 143 ASP A C 1
ATOM 1203 O O . ASP A 1 143 ? 10.584 -11.666 -19.533 1.00 80.75 143 ASP A O 1
ATOM 1207 N N . GLY A 1 144 ? 12.556 -10.897 -20.300 1.00 82.56 144 GLY A N 1
ATOM 1208 C CA . GLY A 1 144 ? 12.081 -9.580 -20.723 1.00 82.56 144 GLY A CA 1
ATOM 1209 C C . GLY A 1 144 ? 11.998 -8.527 -19.614 1.00 82.56 144 GLY A C 1
ATOM 1210 O O . GLY A 1 144 ? 11.394 -7.475 -19.838 1.00 82.56 144 GLY A O 1
ATOM 1211 N N . TRP A 1 145 ? 12.566 -8.797 -18.435 1.00 89.06 145 TRP A N 1
ATOM 1212 C CA . TRP A 1 145 ? 12.786 -7.820 -17.368 1.00 89.06 145 TRP A CA 1
ATOM 1213 C C . TRP A 1 145 ? 14.221 -7.318 -17.398 1.00 89.06 145 TRP A C 1
ATOM 1215 O O . TRP A 1 145 ? 15.152 -8.121 -17.398 1.00 89.06 145 TRP A O 1
ATOM 1225 N N . LYS A 1 146 ? 14.399 -6.001 -17.325 1.00 91.12 146 LYS A N 1
ATOM 1226 C CA . LYS A 1 146 ? 15.683 -5.335 -17.114 1.00 91.12 146 LYS A CA 1
ATOM 1227 C C . LYS A 1 146 ? 15.609 -4.487 -15.847 1.00 91.12 146 LYS A C 1
ATOM 1229 O O . LYS A 1 146 ? 14.600 -4.425 -15.136 1.00 91.12 146 LYS A O 1
ATOM 1234 N N . ILE A 1 147 ? 16.714 -3.810 -15.550 1.00 91.06 147 ILE A N 1
ATOM 1235 C CA . ILE A 1 147 ? 16.804 -2.945 -14.374 1.00 91.06 147 ILE A CA 1
ATOM 1236 C C . ILE A 1 147 ? 15.793 -1.789 -14.418 1.00 91.06 147 ILE A C 1
ATOM 1238 O O . ILE A 1 147 ? 15.280 -1.392 -13.376 1.00 91.06 147 ILE A O 1
ATOM 1242 N N . GLU A 1 148 ? 15.455 -1.288 -15.609 1.00 91.00 148 GLU A N 1
ATOM 1243 C CA . GLU A 1 148 ? 14.482 -0.207 -15.808 1.00 91.00 148 GLU A CA 1
ATOM 1244 C C . GLU A 1 148 ? 13.079 -0.622 -15.341 1.00 91.00 148 GLU A C 1
ATOM 1246 O O . GLU A 1 148 ? 12.438 0.094 -14.562 1.00 91.00 148 GLU A O 1
ATOM 1251 N N . GLU A 1 149 ? 12.629 -1.819 -15.722 1.00 91.56 149 GLU A N 1
ATOM 1252 C CA . GLU A 1 149 ? 11.355 -2.383 -15.279 1.00 91.56 149 GLU A CA 1
ATOM 1253 C C . GLU A 1 149 ? 11.354 -2.649 -13.772 1.00 91.56 149 GLU A C 1
ATOM 1255 O O . GLU A 1 149 ? 10.332 -2.456 -13.113 1.00 91.56 149 GLU A O 1
ATOM 1260 N N . MET A 1 150 ? 12.497 -3.026 -13.196 1.00 92.69 150 MET A N 1
ATOM 1261 C CA . MET A 1 150 ? 12.623 -3.227 -11.751 1.00 92.69 150 MET A CA 1
ATOM 1262 C C . MET A 1 150 ? 12.581 -1.925 -10.951 1.00 92.69 150 MET A C 1
ATOM 1264 O O . MET A 1 150 ? 12.004 -1.899 -9.857 1.00 92.69 150 MET A O 1
ATOM 1268 N N . ILE A 1 151 ? 13.144 -0.835 -11.480 1.00 93.50 151 ILE A N 1
ATOM 1269 C CA . ILE A 1 151 ? 13.003 0.505 -10.890 1.00 93.50 151 ILE A CA 1
ATOM 1270 C C . ILE A 1 151 ? 11.526 0.906 -10.904 1.00 93.50 151 ILE A C 1
ATOM 1272 O O . ILE A 1 151 ? 11.001 1.359 -9.884 1.00 93.50 151 ILE A O 1
ATOM 1276 N N . LEU A 1 152 ? 10.837 0.686 -12.028 1.00 93.81 152 LEU A N 1
ATOM 1277 C CA . LEU A 1 152 ? 9.418 1.000 -12.169 1.00 93.81 152 LEU A CA 1
ATOM 1278 C C . LEU A 1 152 ? 8.541 0.164 -11.223 1.00 93.81 152 LEU A C 1
ATOM 1280 O O . LEU A 1 152 ? 7.684 0.717 -10.530 1.00 93.81 152 LEU A O 1
ATOM 1284 N N . LEU A 1 153 ? 8.793 -1.144 -11.142 1.00 94.69 153 LEU A N 1
ATOM 1285 C CA . LEU A 1 153 ? 8.135 -2.066 -10.213 1.00 94.69 153 LEU A CA 1
ATOM 1286 C C . LEU A 1 153 ? 8.296 -1.590 -8.768 1.00 94.69 153 LEU A C 1
ATOM 1288 O O . LEU A 1 153 ? 7.325 -1.506 -8.015 1.00 94.69 153 LEU A O 1
ATOM 1292 N N . SER A 1 154 ? 9.525 -1.227 -8.398 1.00 94.69 154 SER A N 1
ATOM 1293 C CA . SER A 1 154 ? 9.855 -0.757 -7.054 1.00 94.69 154 SER A CA 1
ATOM 1294 C C . SER A 1 154 ? 9.197 0.585 -6.746 1.00 94.69 154 SER A C 1
ATOM 1296 O O . SER A 1 154 ? 8.704 0.784 -5.632 1.00 94.69 154 SER A O 1
ATOM 1298 N N . ALA A 1 155 ? 9.122 1.495 -7.721 1.00 95.19 155 ALA A N 1
ATOM 1299 C CA . ALA A 1 155 ? 8.431 2.773 -7.582 1.00 95.19 155 ALA A CA 1
ATOM 1300 C C . ALA A 1 155 ? 6.925 2.583 -7.342 1.00 95.19 155 ALA A C 1
ATOM 1302 O O . ALA A 1 155 ? 6.383 3.136 -6.386 1.00 95.19 155 ALA A O 1
ATOM 1303 N N . ILE A 1 156 ? 6.254 1.766 -8.157 1.00 95.75 156 ILE A N 1
ATOM 1304 C CA . ILE A 1 156 ? 4.807 1.524 -8.043 1.00 95.75 156 ILE A CA 1
ATOM 1305 C C . ILE A 1 156 ? 4.491 0.734 -6.769 1.00 95.75 156 ILE A C 1
ATOM 1307 O O . ILE A 1 156 ? 3.598 1.121 -6.016 1.00 95.75 156 ILE A O 1
ATOM 1311 N N . GLY A 1 157 ? 5.255 -0.319 -6.470 1.00 95.94 157 GLY A N 1
ATOM 1312 C CA . GLY A 1 157 ? 5.067 -1.137 -5.272 1.00 95.94 157 GLY A CA 1
ATOM 1313 C C . GLY A 1 157 ? 5.260 -0.340 -3.979 1.00 95.94 157 GLY A C 1
ATOM 1314 O O . GLY A 1 157 ? 4.404 -0.382 -3.089 1.00 95.94 157 GLY A O 1
ATOM 1315 N N . SER A 1 158 ? 6.344 0.440 -3.879 1.00 96.12 158 SER A N 1
ATOM 1316 C CA . SER A 1 158 ? 6.568 1.337 -2.733 1.00 96.12 158 SER A CA 1
ATOM 1317 C C . SER A 1 158 ? 5.519 2.450 -2.667 1.00 96.12 158 SER A C 1
ATOM 1319 O O . SER A 1 158 ? 4.985 2.712 -1.591 1.00 96.12 158 SER A O 1
ATOM 1321 N N . GLY A 1 159 ? 5.135 3.040 -3.798 1.00 96.75 159 GLY A N 1
ATOM 1322 C CA . GLY A 1 159 ? 4.082 4.049 -3.878 1.00 96.75 159 GLY A CA 1
ATOM 1323 C C . GLY A 1 159 ? 2.735 3.549 -3.368 1.00 96.75 159 GLY A C 1
ATOM 1324 O O . GLY A 1 159 ? 2.139 4.147 -2.472 1.00 96.75 159 GLY A O 1
ATOM 1325 N N . ALA A 1 160 ? 2.280 2.412 -3.886 1.00 97.56 160 ALA A N 1
ATOM 1326 C CA . ALA A 1 160 ? 1.037 1.760 -3.495 1.00 97.56 160 ALA A CA 1
ATOM 1327 C C . ALA A 1 160 ? 1.008 1.413 -1.998 1.00 97.56 160 ALA A C 1
ATOM 1329 O O . ALA A 1 160 ? 0.042 1.727 -1.295 1.00 97.56 160 ALA A O 1
ATOM 1330 N N . TYR A 1 161 ? 2.084 0.811 -1.490 1.00 97.19 161 TYR A N 1
ATOM 1331 C CA . TYR A 1 161 ? 2.185 0.436 -0.082 1.00 97.19 161 TYR A CA 1
ATOM 1332 C C . TYR A 1 161 ? 2.328 1.652 0.846 1.00 97.19 161 TYR A C 1
ATOM 1334 O O . TYR A 1 161 ? 1.759 1.684 1.940 1.00 97.19 161 TYR A O 1
ATOM 1342 N N . GLY A 1 162 ? 3.055 2.679 0.403 1.00 97.00 162 GLY A N 1
ATOM 1343 C CA . GLY A 1 162 ? 3.198 3.957 1.091 1.00 97.00 162 GLY A CA 1
ATOM 1344 C C . GLY A 1 162 ? 1.865 4.685 1.224 1.00 97.00 162 GLY A C 1
ATOM 1345 O O . GLY A 1 162 ? 1.493 5.070 2.334 1.00 97.00 162 GLY A O 1
ATOM 1346 N N . LEU A 1 163 ? 1.101 4.787 0.130 1.00 97.12 163 LEU A N 1
ATOM 1347 C CA . LEU A 1 163 ? -0.246 5.366 0.128 1.00 97.12 163 LEU A CA 1
ATOM 1348 C C . LEU A 1 163 ? -1.162 4.634 1.108 1.00 97.12 163 LEU A C 1
ATOM 1350 O O . LEU A 1 163 ? -1.839 5.283 1.908 1.00 97.12 163 LEU A O 1
ATOM 1354 N N . MET A 1 164 ? -1.140 3.298 1.102 1.00 96.94 164 MET A N 1
ATOM 1355 C CA . MET A 1 164 ? -1.923 2.515 2.054 1.00 96.94 164 MET A CA 1
ATOM 1356 C C . MET A 1 164 ? -1.519 2.837 3.495 1.00 96.94 164 MET A C 1
ATOM 1358 O O . MET A 1 164 ? -2.381 3.089 4.326 1.00 96.94 164 MET A O 1
ATOM 1362 N N . GLN A 1 165 ? -0.227 2.886 3.815 1.00 95.88 165 GLN A N 1
ATOM 1363 C CA . GLN A 1 165 ? 0.221 3.117 5.192 1.00 95.88 165 GLN A CA 1
ATOM 1364 C C . GLN A 1 165 ? -0.044 4.539 5.707 1.00 95.88 165 GLN A C 1
ATOM 1366 O O . GLN A 1 165 ? -0.287 4.715 6.905 1.00 95.88 165 GLN A O 1
ATOM 1371 N N . VAL A 1 166 ? -0.002 5.544 4.830 1.00 95.44 166 VAL A N 1
ATOM 1372 C CA . VAL A 1 166 ? -0.305 6.937 5.193 1.00 95.44 166 VAL A CA 1
ATOM 1373 C C . VAL A 1 166 ? -1.813 7.146 5.345 1.00 95.44 166 VAL A C 1
ATOM 1375 O O . VAL A 1 166 ? -2.251 7.748 6.323 1.00 95.44 166 VAL A O 1
ATOM 1378 N N . LEU A 1 167 ? -2.618 6.635 4.410 1.00 94.44 167 LEU A N 1
ATOM 1379 C CA . LEU A 1 167 ? -4.063 6.887 4.382 1.00 94.44 167 LEU A CA 1
ATOM 1380 C C . LEU A 1 167 ? -4.867 5.863 5.199 1.00 94.44 167 LEU A C 1
ATOM 1382 O O . LEU A 1 167 ? -5.861 6.185 5.843 1.00 94.44 167 LEU A O 1
ATOM 1386 N N . PHE A 1 168 ? -4.448 4.608 5.190 1.00 96.00 168 PHE A N 1
ATOM 1387 C CA . PHE A 1 168 ? -5.210 3.483 5.727 1.00 96.00 168 PHE A CA 1
ATOM 1388 C C . PHE A 1 168 ? -4.396 2.633 6.715 1.00 96.00 168 PHE A C 1
ATOM 1390 O O . PHE A 1 168 ? -4.662 1.446 6.914 1.00 96.00 168 PHE A O 1
ATOM 1397 N N . GLY A 1 169 ? -3.408 3.241 7.379 1.00 93.94 169 GLY A N 1
ATOM 1398 C CA . GLY A 1 169 ? -2.513 2.561 8.317 1.00 93.94 169 GLY A CA 1
ATOM 1399 C C . GLY A 1 169 ? -3.217 1.927 9.524 1.00 93.94 169 GLY A C 1
ATOM 1400 O O . GLY A 1 169 ? -2.664 1.016 10.147 1.00 93.94 169 GLY A O 1
ATOM 1401 N N . GLY A 1 170 ? -4.446 2.350 9.837 1.00 93.88 170 GLY A N 1
ATOM 1402 C CA . GLY A 1 170 ? -5.275 1.767 10.892 1.00 93.88 170 GLY A CA 1
ATOM 1403 C C . GLY A 1 170 ? -5.690 0.316 10.629 1.00 93.88 170 GLY A C 1
ATOM 1404 O O . GLY A 1 170 ? -5.905 -0.428 11.584 1.00 93.88 170 GLY A O 1
ATOM 1405 N N . ILE A 1 171 ? -5.695 -0.136 9.367 1.00 95.81 171 ILE A N 1
ATOM 1406 C CA . ILE A 1 171 ? -6.017 -1.529 8.997 1.00 95.81 171 ILE A CA 1
ATOM 1407 C C . ILE A 1 171 ? -5.101 -2.526 9.721 1.00 95.81 171 ILE A C 1
ATOM 1409 O O . ILE A 1 171 ? -5.567 -3.557 10.197 1.00 95.81 171 ILE A O 1
ATOM 1413 N N . LYS A 1 172 ? -3.815 -2.194 9.906 1.00 94.06 172 LYS A N 1
ATOM 1414 C CA . LYS A 1 172 ? -2.845 -3.075 10.585 1.00 94.06 172 LYS A CA 1
ATOM 1415 C C . LYS A 1 172 ? -3.147 -3.311 12.069 1.00 94.06 172 LYS A C 1
ATOM 1417 O O . LYS A 1 172 ? -2.586 -4.225 12.675 1.00 94.06 172 LYS A O 1
ATOM 1422 N N . LEU A 1 173 ? -3.989 -2.472 12.674 1.00 92.44 173 LEU A N 1
ATOM 1423 C CA . LEU A 1 173 ? -4.423 -2.610 14.065 1.00 92.44 173 LEU A CA 1
ATOM 1424 C C . LEU A 1 173 ? -5.698 -3.436 14.205 1.00 92.44 173 LEU A C 1
ATOM 1426 O O . LEU A 1 173 ? -5.997 -3.866 15.317 1.00 92.44 173 LEU A O 1
ATOM 1430 N N . LEU A 1 174 ? -6.425 -3.671 13.110 1.00 94.31 174 LEU A N 1
ATOM 1431 C CA . LEU A 1 174 ? -7.742 -4.294 13.146 1.00 94.31 174 LEU A CA 1
ATOM 1432 C C . LEU A 1 174 ? -7.703 -5.662 13.838 1.00 94.31 174 LEU A C 1
ATOM 1434 O O . LEU A 1 174 ? -8.492 -5.900 14.745 1.00 94.31 174 LEU A O 1
ATOM 1438 N N . SER A 1 175 ? -6.726 -6.512 13.513 1.00 93.81 175 SER A N 1
ATOM 1439 C CA . SER A 1 175 ? -6.601 -7.833 14.141 1.00 93.81 175 SER A CA 1
ATOM 1440 C C . SER A 1 175 ? -6.435 -7.752 15.660 1.00 93.81 175 SER A C 1
ATOM 1442 O O . SER A 1 175 ? -7.039 -8.524 16.397 1.00 93.81 175 SER A O 1
ATOM 1444 N N . LYS A 1 176 ? -5.645 -6.781 16.134 1.00 92.44 176 LYS A N 1
ATOM 1445 C CA . LYS A 1 176 ? -5.432 -6.539 17.564 1.00 92.44 176 LYS A CA 1
ATOM 1446 C C . LYS A 1 176 ? -6.703 -6.005 18.232 1.00 92.44 176 LYS A C 1
ATOM 1448 O O . LYS A 1 176 ? -7.025 -6.423 19.337 1.00 92.44 176 LYS A O 1
ATOM 1453 N N . MET A 1 177 ? -7.426 -5.108 17.560 1.00 91.88 177 MET A N 1
ATOM 1454 C CA . MET A 1 177 ? -8.691 -4.556 18.057 1.00 91.88 177 MET A CA 1
ATOM 1455 C C . MET A 1 177 ? -9.777 -5.632 18.192 1.00 91.88 177 MET A C 1
ATOM 1457 O O . MET A 1 177 ? -10.499 -5.622 19.185 1.00 91.88 177 MET A O 1
ATOM 1461 N N . ILE A 1 178 ? -9.857 -6.577 17.244 1.00 92.50 178 ILE A N 1
ATOM 1462 C CA . ILE A 1 178 ? -10.763 -7.739 17.317 1.00 92.50 178 ILE A CA 1
ATOM 1463 C C . ILE A 1 178 ? -10.452 -8.573 18.553 1.00 92.50 178 ILE A C 1
ATOM 1465 O O . ILE A 1 178 ? -11.323 -8.751 19.398 1.00 92.50 178 ILE A O 1
ATOM 1469 N N . ILE A 1 179 ? -9.202 -9.012 18.696 1.00 90.94 179 ILE A N 1
ATOM 1470 C CA . ILE A 1 179 ? -8.788 -9.899 19.793 1.00 90.94 179 ILE A CA 1
ATOM 1471 C C . ILE A 1 179 ? -8.972 -9.232 21.163 1.00 90.94 179 ILE A C 1
ATOM 1473 O O . ILE A 1 179 ? -9.307 -9.896 22.142 1.00 90.94 179 ILE A O 1
ATOM 1477 N N . ASN A 1 180 ? -8.756 -7.919 21.249 1.00 89.44 180 ASN A N 1
ATOM 1478 C CA . ASN A 1 180 ? -8.839 -7.195 22.514 1.00 89.44 180 ASN A CA 1
ATOM 1479 C C . ASN A 1 180 ? -10.252 -6.778 22.925 1.00 89.44 180 ASN A C 1
ATOM 1481 O O . ASN A 1 180 ? -10.414 -6.353 24.069 1.00 89.44 180 ASN A O 1
ATOM 1485 N N . GLY A 1 181 ? -11.249 -6.860 22.041 1.00 88.81 181 GLY A N 1
ATOM 1486 C CA . GLY A 1 181 ? -12.574 -6.314 22.339 1.00 88.81 181 GLY A CA 1
ATOM 1487 C C . GLY A 1 181 ? -12.734 -4.815 22.036 1.00 88.81 181 GLY A C 1
ATOM 1488 O O . GLY A 1 181 ? -13.752 -4.225 22.370 1.00 88.81 181 GLY A O 1
ATOM 1489 N N . ASP A 1 182 ? -11.741 -4.161 21.421 1.00 88.06 182 ASP A N 1
ATOM 1490 C CA . ASP A 1 182 ? -11.736 -2.697 21.252 1.00 88.06 182 ASP A CA 1
ATOM 1491 C C . ASP A 1 182 ? -12.763 -2.206 20.204 1.00 88.06 182 ASP A C 1
ATOM 1493 O O . ASP A 1 182 ? -13.026 -1.004 20.114 1.00 88.06 182 ASP A O 1
ATOM 1497 N N . LEU A 1 183 ? -13.340 -3.107 19.396 1.00 89.81 183 LEU A N 1
ATOM 1498 C CA . LEU A 1 183 ? -14.329 -2.765 18.365 1.00 89.81 183 LEU A CA 1
ATOM 1499 C C . LEU A 1 183 ? -15.638 -2.226 18.943 1.00 89.81 183 LEU A C 1
ATOM 1501 O O . LEU A 1 183 ? -16.247 -1.373 18.295 1.00 89.81 183 LEU A O 1
ATOM 1505 N N . ASP A 1 184 ? -16.025 -2.642 20.152 1.00 88.38 184 ASP A N 1
ATOM 1506 C CA . ASP A 1 184 ? -17.252 -2.185 20.820 1.00 88.38 184 ASP A CA 1
ATOM 1507 C C . ASP A 1 184 ? -17.302 -0.652 20.904 1.00 88.38 184 ASP A C 1
ATOM 1509 O O . ASP A 1 184 ? -18.306 -0.027 20.559 1.00 88.38 184 ASP A O 1
ATOM 1513 N N . PHE A 1 185 ? -16.172 -0.014 21.226 1.00 85.62 185 PHE A N 1
ATOM 1514 C CA . PHE A 1 185 ? -16.065 1.446 21.274 1.00 85.62 185 PHE A CA 1
ATOM 1515 C C . PHE A 1 185 ? -16.328 2.112 19.915 1.00 85.62 185 PHE A C 1
ATOM 1517 O O . PHE A 1 185 ? -16.944 3.179 19.838 1.00 85.62 185 PHE A O 1
ATOM 1524 N N . PHE A 1 186 ? -15.863 1.496 18.827 1.00 86.69 186 PHE A N 1
ATOM 1525 C CA . PHE A 1 186 ? -16.069 2.031 17.485 1.00 86.69 186 PHE A CA 1
ATOM 1526 C C . PHE A 1 186 ? -17.511 1.827 17.001 1.00 86.69 186 PHE A C 1
ATOM 1528 O O . PHE A 1 186 ? -18.002 2.675 16.253 1.00 86.69 186 PHE A O 1
ATOM 1535 N N . MET A 1 187 ? -18.197 0.766 17.447 1.00 87.06 187 MET A N 1
ATOM 1536 C CA . MET A 1 187 ? -19.601 0.497 17.104 1.00 87.06 187 MET A CA 1
ATOM 1537 C C . MET A 1 187 ? -20.586 1.460 17.778 1.00 87.06 187 MET A C 1
ATOM 1539 O O . MET A 1 187 ? -21.648 1.730 17.220 1.00 87.06 187 MET A O 1
ATOM 1543 N N . LEU A 1 188 ? -20.228 2.036 18.933 1.00 86.38 188 LEU A N 1
ATOM 1544 C CA . LEU A 1 188 ? -21.044 3.057 19.609 1.00 86.38 188 LEU A CA 1
ATOM 1545 C C . LEU A 1 188 ? -21.167 4.360 18.806 1.00 86.38 188 LEU A C 1
ATOM 1547 O O . LEU A 1 188 ? -22.072 5.163 19.040 1.00 86.38 188 LEU A O 1
ATOM 1551 N N . GLN A 1 189 ? -20.257 4.601 17.861 1.00 81.88 189 GLN A N 1
ATOM 1552 C CA . GLN A 1 189 ? -20.310 5.786 17.017 1.00 81.88 189 GLN A CA 1
ATOM 1553 C C . GLN A 1 189 ? -21.176 5.512 15.780 1.00 81.88 189 GLN A C 1
ATOM 1555 O O . GLN A 1 189 ? -20.950 4.516 15.097 1.00 81.88 189 GLN A O 1
ATOM 1560 N N . PRO A 1 190 ? -22.111 6.409 15.405 1.00 78.06 190 PRO A N 1
ATOM 1561 C CA . PRO A 1 190 ? -23.001 6.220 14.255 1.00 78.06 190 PRO A CA 1
ATOM 1562 C C . PRO A 1 190 ? -22.274 6.496 12.925 1.00 78.06 190 PRO A C 1
ATOM 1564 O O . PRO A 1 190 ? -22.672 7.356 12.134 1.00 78.06 190 PRO A O 1
ATOM 1567 N N . LYS A 1 191 ? -21.149 5.817 12.698 1.00 83.38 191 LYS A N 1
ATOM 1568 C CA . LYS A 1 191 ? -20.251 5.995 11.555 1.00 83.38 191 LYS A CA 1
ATOM 1569 C C . LYS A 1 191 ? -19.890 4.636 10.971 1.00 83.38 191 LYS A C 1
ATOM 1571 O O . LYS A 1 191 ? -19.974 3.617 11.644 1.00 83.38 191 LYS A O 1
ATOM 1576 N N . ASN A 1 192 ? -19.488 4.617 9.702 1.00 86.25 192 ASN A N 1
ATOM 1577 C CA . ASN A 1 192 ? -19.051 3.374 9.077 1.00 86.25 192 ASN A CA 1
ATOM 1578 C C . ASN A 1 192 ? -17.787 2.864 9.788 1.00 86.25 192 ASN A C 1
ATOM 1580 O O . ASN A 1 192 ? -16.758 3.542 9.784 1.00 86.25 192 ASN A O 1
ATOM 1584 N N . LEU A 1 193 ? -17.899 1.679 10.385 1.00 90.38 193 LEU A N 1
ATOM 1585 C CA . LEU A 1 193 ? -16.872 1.060 11.212 1.00 90.38 193 LEU A CA 1
ATOM 1586 C C . LEU A 1 193 ? -15.555 0.862 10.459 1.00 90.38 193 LEU A C 1
ATOM 1588 O O . LEU A 1 193 ? -14.498 1.248 10.950 1.00 90.38 193 LEU A O 1
ATOM 1592 N N . LEU A 1 194 ? -15.628 0.314 9.244 1.00 91.50 194 LEU A N 1
ATOM 1593 C CA . LEU A 1 194 ? -14.455 -0.019 8.444 1.00 91.50 194 LEU A CA 1
ATOM 1594 C C . LEU A 1 194 ? -13.672 1.239 8.059 1.00 91.50 194 LEU A C 1
ATOM 1596 O O . LEU A 1 194 ? -12.465 1.287 8.265 1.00 91.50 194 LEU A O 1
ATOM 1600 N N . ILE A 1 195 ? -14.374 2.272 7.580 1.00 89.12 195 ILE A N 1
ATOM 1601 C CA . ILE A 1 195 ? -13.772 3.563 7.202 1.00 89.12 195 ILE A CA 1
ATOM 1602 C C . ILE A 1 195 ? -13.157 4.251 8.425 1.00 89.12 195 ILE A C 1
ATOM 1604 O O . ILE A 1 195 ? -12.081 4.848 8.345 1.00 89.12 195 ILE A O 1
ATOM 1608 N N . HIS A 1 196 ? -13.837 4.169 9.571 1.00 90.12 196 HIS A N 1
ATOM 1609 C CA . HIS A 1 196 ? -13.348 4.759 10.807 1.00 90.12 196 HIS A CA 1
ATOM 1610 C C . HIS A 1 196 ? -12.067 4.062 11.285 1.00 90.12 196 HIS A C 1
ATOM 1612 O O . HIS A 1 196 ? -11.091 4.737 11.599 1.00 90.12 196 HIS A O 1
ATOM 1618 N N . ILE A 1 197 ? -12.025 2.729 11.283 1.00 92.44 197 ILE A N 1
ATOM 1619 C CA . ILE A 1 197 ? -10.832 1.981 11.692 1.00 92.44 197 ILE A CA 1
ATOM 1620 C C . ILE A 1 197 ? -9.698 2.191 10.690 1.00 92.44 197 ILE A C 1
ATOM 1622 O O . ILE A 1 197 ? -8.585 2.513 11.108 1.00 92.44 197 ILE A O 1
ATOM 1626 N N . SER A 1 198 ? -9.962 2.069 9.385 1.00 92.69 198 SER A N 1
ATOM 1627 C CA . SER A 1 198 ? -8.921 2.145 8.356 1.00 92.69 198 SER A CA 1
ATOM 1628 C C . SER A 1 198 ? -8.169 3.469 8.409 1.00 92.69 198 SER A C 1
ATOM 1630 O O . SER A 1 198 ? -6.940 3.481 8.416 1.00 92.69 198 SER A O 1
ATOM 1632 N N . SER A 1 199 ? -8.898 4.577 8.532 1.00 90.88 199 SER A N 1
ATOM 1633 C CA . SER A 1 199 ? -8.324 5.923 8.512 1.00 90.88 199 SER A CA 1
ATOM 1634 C C . SER A 1 199 ? -7.988 6.468 9.906 1.00 90.88 199 SER A C 1
ATOM 1636 O O . SER A 1 199 ? -7.614 7.630 10.023 1.00 90.88 199 SER A O 1
ATOM 1638 N N . SER A 1 200 ? -8.100 5.658 10.969 1.00 89.56 200 SER A N 1
ATOM 1639 C CA . SER A 1 200 ? -7.832 6.092 12.353 1.00 89.56 200 SER A CA 1
ATOM 1640 C C . SER A 1 200 ? -6.360 6.407 12.622 1.00 89.56 200 SER A C 1
ATOM 1642 O O . SER A 1 200 ? -6.041 7.162 13.545 1.00 89.56 200 SER A O 1
ATOM 1644 N N . ARG A 1 201 ? -5.440 5.860 11.820 1.00 91.31 201 ARG A N 1
ATOM 1645 C CA . ARG A 1 201 ? -3.998 5.997 12.031 1.00 91.31 201 ARG A CA 1
ATOM 1646 C C . ARG A 1 201 ? -3.241 6.126 10.714 1.00 91.31 201 ARG A C 1
ATOM 1648 O O . ARG A 1 201 ? -3.436 5.326 9.807 1.00 91.31 201 ARG A O 1
ATOM 1655 N N . SER A 1 202 ? -2.316 7.082 10.678 1.00 93.44 202 SER A N 1
ATOM 1656 C CA . SER A 1 202 ? -1.275 7.204 9.655 1.00 93.44 202 SER A CA 1
ATOM 1657 C C . SER A 1 202 ? 0.037 6.667 10.225 1.00 93.44 202 SER A C 1
ATOM 1659 O O . SER A 1 202 ? 0.355 6.920 11.390 1.00 93.44 202 SER A O 1
ATOM 1661 N N . LEU A 1 203 ? 0.802 5.932 9.421 1.00 93.69 203 LEU A N 1
ATOM 1662 C CA . LEU A 1 203 ? 2.110 5.395 9.806 1.00 93.69 203 LEU A CA 1
ATOM 1663 C C . LEU A 1 203 ? 3.229 6.213 9.153 1.00 93.69 203 LEU A C 1
ATOM 1665 O O . LEU A 1 203 ? 3.234 6.381 7.933 1.00 93.69 203 LEU A O 1
ATOM 1669 N N . ALA A 1 204 ? 4.205 6.678 9.940 1.00 92.00 204 ALA A N 1
ATOM 1670 C CA . ALA A 1 204 ? 5.296 7.505 9.421 1.00 92.00 204 ALA A CA 1
ATOM 1671 C C . ALA A 1 204 ? 6.165 6.750 8.403 1.00 92.00 204 ALA A C 1
ATOM 1673 O O . ALA A 1 204 ? 6.513 7.307 7.367 1.00 92.00 204 ALA A O 1
ATOM 1674 N N . LYS A 1 205 ? 6.397 5.445 8.609 1.00 92.81 205 LYS A N 1
ATOM 1675 C CA . LYS A 1 205 ? 7.039 4.554 7.619 1.00 92.81 205 LYS A CA 1
ATOM 1676 C C . LYS A 1 205 ? 6.437 4.646 6.208 1.00 92.81 205 LYS A C 1
ATOM 1678 O O . LYS A 1 205 ? 7.165 4.494 5.231 1.00 92.81 205 LYS A O 1
ATOM 1683 N N . GLY A 1 206 ? 5.133 4.916 6.090 1.00 94.50 206 GLY A N 1
ATOM 1684 C CA . GLY A 1 206 ? 4.464 5.091 4.799 1.00 94.50 206 GLY A CA 1
ATOM 1685 C C . GLY A 1 206 ? 5.055 6.236 3.972 1.00 94.50 206 GLY A C 1
ATOM 1686 O O . GLY A 1 206 ? 5.231 6.090 2.766 1.00 94.50 206 GLY A O 1
ATOM 1687 N N . TRP A 1 207 ? 5.459 7.327 4.626 1.00 94.62 207 TRP A N 1
ATOM 1688 C CA . TRP A 1 207 ? 6.116 8.461 3.973 1.00 94.62 207 TRP A CA 1
ATOM 1689 C C . TRP A 1 207 ? 7.480 8.092 3.410 1.00 94.62 207 TRP A C 1
ATOM 1691 O O . TRP A 1 207 ? 7.814 8.517 2.309 1.00 94.62 207 TRP A O 1
ATOM 1701 N N . GLY A 1 208 ? 8.235 7.243 4.112 1.00 95.38 208 GLY A N 1
ATOM 1702 C CA . GLY A 1 208 ? 9.491 6.711 3.594 1.00 95.38 208 GLY A CA 1
ATOM 1703 C C . GLY A 1 208 ? 9.309 5.988 2.259 1.00 95.38 208 GLY A C 1
ATOM 1704 O O . GLY A 1 208 ? 10.032 6.288 1.317 1.00 95.38 208 GLY A O 1
ATOM 1705 N N . HIS A 1 209 ? 8.293 5.127 2.128 1.00 96.62 209 HIS A N 1
ATOM 1706 C CA . HIS A 1 209 ? 8.000 4.468 0.848 1.00 96.62 209 HIS A CA 1
ATOM 1707 C C . HIS A 1 209 ? 7.551 5.447 -0.250 1.00 96.62 209 HIS A C 1
ATOM 1709 O O . HIS A 1 209 ? 7.951 5.287 -1.400 1.00 96.62 209 HIS A O 1
ATOM 1715 N N . LEU A 1 210 ? 6.759 6.474 0.082 1.00 96.69 210 LEU A N 1
ATOM 1716 C CA . LEU A 1 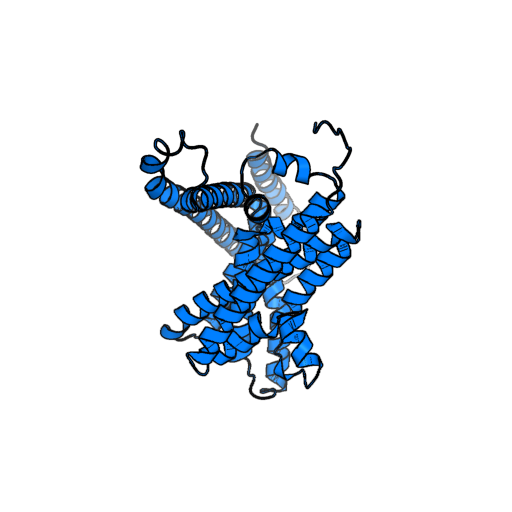210 ? 6.364 7.505 -0.889 1.00 96.69 210 LEU A CA 1
ATOM 1717 C C . LEU A 1 210 ? 7.570 8.310 -1.389 1.00 96.69 210 LEU A C 1
ATOM 1719 O O . LEU A 1 210 ? 7.675 8.593 -2.581 1.00 96.69 210 LEU A O 1
ATOM 1723 N N . PHE A 1 211 ? 8.508 8.648 -0.503 1.00 95.69 211 PHE A N 1
ATOM 1724 C CA . PHE A 1 211 ? 9.757 9.286 -0.909 1.00 95.69 211 PHE A CA 1
ATOM 1725 C C . PHE A 1 211 ? 10.613 8.351 -1.765 1.00 95.69 211 PHE A C 1
ATOM 1727 O O . PHE A 1 211 ? 11.157 8.795 -2.772 1.00 95.69 211 PHE A O 1
ATOM 1734 N N . THR A 1 212 ? 10.683 7.059 -1.433 1.00 95.31 212 THR A N 1
ATOM 1735 C CA . THR A 1 212 ? 11.354 6.059 -2.275 1.00 95.31 212 THR A CA 1
ATOM 1736 C C . THR A 1 212 ? 10.736 5.988 -3.675 1.00 95.31 212 THR A C 1
ATOM 1738 O O . THR A 1 212 ? 11.487 6.004 -4.648 1.00 95.31 212 THR A O 1
ATOM 1741 N N . MET A 1 213 ? 9.404 5.988 -3.806 1.00 95.62 213 MET A N 1
ATOM 1742 C CA . MET A 1 213 ? 8.730 6.044 -5.111 1.00 95.62 213 MET A CA 1
ATOM 1743 C C . MET A 1 213 ? 9.222 7.238 -5.936 1.00 95.62 213 MET A C 1
ATOM 1745 O O . MET A 1 213 ? 9.597 7.068 -7.093 1.00 95.62 213 MET A O 1
ATOM 1749 N N . ILE A 1 214 ? 9.268 8.433 -5.341 1.00 94.31 214 ILE A N 1
ATOM 1750 C CA . ILE A 1 214 ? 9.733 9.648 -6.027 1.00 94.31 214 ILE A CA 1
ATOM 1751 C C . ILE A 1 214 ? 11.204 9.514 -6.443 1.00 94.31 214 ILE A C 1
ATOM 1753 O O . ILE A 1 214 ? 11.553 9.851 -7.572 1.00 94.31 214 ILE A O 1
ATOM 1757 N N . LEU A 1 215 ? 12.066 8.996 -5.564 1.00 94.31 215 LEU A N 1
ATOM 1758 C CA . LEU A 1 215 ? 13.485 8.799 -5.867 1.00 94.31 215 LEU A CA 1
ATOM 1759 C C . LEU A 1 215 ? 13.693 7.811 -7.020 1.00 94.31 215 LEU A C 1
ATOM 1761 O O . LEU A 1 215 ? 14.484 8.094 -7.918 1.00 94.31 215 LEU A O 1
ATOM 1765 N N . PHE A 1 216 ? 12.958 6.698 -7.043 1.00 93.94 216 PHE A N 1
ATOM 1766 C CA . PHE A 1 216 ? 13.007 5.753 -8.159 1.00 93.94 216 PHE A CA 1
ATOM 1767 C C . PHE A 1 216 ? 12.448 6.345 -9.449 1.00 93.94 216 PHE A C 1
ATOM 1769 O O . PHE A 1 216 ? 13.005 6.090 -10.512 1.00 93.94 216 PHE A O 1
ATOM 1776 N N . MET A 1 217 ? 11.414 7.185 -9.374 1.00 91.12 217 MET A N 1
ATOM 1777 C CA . MET A 1 217 ? 10.909 7.872 -10.560 1.00 91.12 217 MET A CA 1
ATOM 1778 C C . MET A 1 217 ? 11.939 8.828 -11.173 1.00 91.12 217 MET A C 1
ATOM 1780 O O . MET A 1 217 ? 12.050 8.904 -12.395 1.00 91.12 217 MET A O 1
ATOM 1784 N N . ILE A 1 218 ? 12.691 9.544 -10.331 1.00 90.50 218 ILE A N 1
ATOM 1785 C CA . ILE A 1 218 ? 13.772 10.437 -10.770 1.00 90.50 218 ILE A CA 1
ATOM 1786 C C . ILE A 1 218 ? 14.926 9.618 -11.356 1.00 90.50 218 ILE A C 1
ATOM 1788 O O . ILE A 1 218 ? 15.427 9.944 -12.429 1.00 90.50 218 ILE A O 1
ATOM 1792 N N . TYR A 1 219 ? 15.334 8.550 -10.668 1.00 89.06 219 TYR A N 1
ATOM 1793 C CA . TYR A 1 219 ? 16.455 7.709 -11.083 1.00 89.06 219 TYR A CA 1
ATOM 1794 C C . TYR A 1 219 ? 16.176 6.937 -12.380 1.00 89.06 219 TYR A C 1
ATOM 1796 O O . TYR A 1 219 ? 17.053 6.832 -13.230 1.00 89.06 219 TYR A O 1
ATOM 1804 N N . GLY A 1 220 ? 14.948 6.444 -12.560 1.00 84.88 220 GLY A N 1
ATOM 1805 C CA . GLY A 1 220 ? 14.532 5.685 -13.740 1.00 84.88 220 GLY A CA 1
ATOM 1806 C C . GLY A 1 220 ? 14.324 6.515 -15.010 1.00 84.88 220 GLY A C 1
ATOM 1807 O O . GLY A 1 220 ? 13.909 5.952 -16.015 1.00 84.88 220 GLY A O 1
ATOM 1808 N N . GLY A 1 221 ? 14.554 7.835 -14.985 1.00 79.31 221 GLY A N 1
ATOM 1809 C CA . GLY A 1 221 ? 14.487 8.675 -16.189 1.00 79.31 221 GLY A CA 1
ATOM 1810 C C . GLY A 1 221 ? 13.117 8.678 -16.877 1.00 79.31 221 GLY A C 1
ATOM 1811 O O . GLY A 1 221 ? 13.035 8.716 -18.103 1.00 79.31 221 GLY A O 1
ATOM 1812 N N . LEU A 1 222 ? 12.034 8.595 -16.101 1.00 78.31 222 LEU A N 1
ATOM 1813 C CA . LEU A 1 222 ? 10.704 8.339 -16.648 1.00 78.31 222 LEU A CA 1
ATOM 1814 C C . LEU A 1 222 ? 10.185 9.489 -17.516 1.00 78.31 222 LEU A C 1
ATOM 1816 O O . LEU A 1 222 ? 10.254 10.666 -17.151 1.00 78.31 222 LEU A O 1
ATOM 1820 N N . GLN A 1 223 ? 9.580 9.122 -18.645 1.00 79.12 223 GLN A N 1
ATOM 1821 C CA . GLN A 1 223 ? 8.894 10.063 -19.522 1.00 79.12 223 GLN A CA 1
ATOM 1822 C C . GLN A 1 223 ? 7.726 10.734 -18.792 1.00 79.12 223 GLN A C 1
ATOM 1824 O O . GLN A 1 223 ? 7.004 10.107 -18.010 1.00 79.12 223 GLN A O 1
ATOM 1829 N N . ARG A 1 224 ? 7.525 12.027 -19.073 1.00 79.88 224 ARG A N 1
ATOM 1830 C CA . ARG A 1 224 ? 6.498 12.852 -18.418 1.00 79.88 224 ARG A CA 1
ATOM 1831 C C . ARG A 1 224 ? 5.085 12.284 -18.617 1.00 79.88 224 ARG A C 1
ATOM 1833 O O . ARG A 1 224 ? 4.260 12.395 -17.713 1.00 79.88 224 ARG A O 1
ATOM 1840 N N . ASP A 1 225 ? 4.853 11.609 -19.738 1.00 80.94 225 ASP A N 1
ATOM 1841 C CA . ASP A 1 225 ? 3.560 11.029 -20.109 1.00 80.94 225 ASP A CA 1
ATOM 1842 C C . ASP A 1 225 ? 3.197 9.803 -19.249 1.00 80.94 225 ASP A C 1
ATOM 1844 O O . ASP A 1 225 ? 2.027 9.567 -18.939 1.00 80.94 225 ASP A O 1
ATOM 1848 N N . SER A 1 226 ? 4.199 9.070 -18.755 1.00 87.75 226 SER A N 1
ATOM 1849 C CA . SER A 1 226 ? 4.008 7.870 -17.927 1.00 87.75 226 SER A CA 1
ATOM 1850 C C . SER A 1 226 ? 3.679 8.184 -16.465 1.00 87.75 226 SER A C 1
ATOM 1852 O O . SER A 1 226 ? 3.204 7.309 -15.740 1.00 87.75 226 SER A O 1
ATOM 1854 N N . ILE A 1 227 ? 3.876 9.429 -16.012 1.00 90.50 227 ILE A N 1
ATOM 1855 C CA . ILE A 1 227 ? 3.638 9.836 -14.616 1.00 90.50 227 ILE A CA 1
ATOM 1856 C C . ILE A 1 227 ? 2.177 9.602 -14.218 1.00 90.50 227 ILE A C 1
ATOM 1858 O O . ILE A 1 227 ? 1.907 9.063 -13.144 1.00 90.50 227 ILE A O 1
ATOM 1862 N N . CYS A 1 228 ? 1.228 9.960 -15.087 1.00 92.19 228 CYS A N 1
ATOM 1863 C CA . CYS A 1 228 ? -0.195 9.750 -14.823 1.00 92.19 228 CYS A CA 1
ATOM 1864 C C . CYS A 1 228 ? -0.525 8.262 -14.650 1.00 92.19 228 CYS A C 1
ATOM 1866 O O . CYS A 1 228 ? -1.238 7.900 -13.713 1.00 92.19 228 CYS A O 1
ATOM 1868 N N . LEU A 1 229 ? 0.031 7.394 -15.501 1.00 94.00 229 LEU A N 1
ATOM 1869 C CA . LEU A 1 229 ? -0.169 5.946 -15.410 1.00 94.00 229 LEU A CA 1
ATOM 1870 C C . LEU A 1 229 ? 0.447 5.359 -14.142 1.00 94.00 229 LEU A C 1
ATOM 1872 O O . LEU A 1 229 ? -0.161 4.485 -13.526 1.00 94.00 229 LEU A O 1
ATOM 1876 N N . ILE A 1 230 ? 1.602 5.863 -13.711 1.00 94.19 230 ILE A N 1
ATOM 1877 C CA . ILE A 1 230 ? 2.237 5.457 -12.452 1.00 94.19 230 ILE A CA 1
ATOM 1878 C C . ILE A 1 230 ? 1.362 5.839 -11.267 1.00 94.19 230 ILE A C 1
ATOM 1880 O O . ILE A 1 230 ? 1.119 5.004 -10.403 1.00 94.19 230 ILE A O 1
ATOM 1884 N N . VAL A 1 231 ? 0.839 7.066 -11.230 1.00 94.31 231 VAL A N 1
ATOM 1885 C CA . VAL A 1 231 ? -0.042 7.507 -10.139 1.00 94.31 231 VAL A CA 1
ATOM 1886 C C . VAL A 1 231 ? -1.316 6.663 -10.092 1.00 94.31 231 VAL A C 1
ATOM 1888 O O . VAL A 1 231 ? -1.677 6.171 -9.023 1.00 94.31 231 VAL A O 1
ATOM 1891 N N . ILE A 1 232 ? -1.968 6.441 -11.237 1.00 95.50 232 ILE A N 1
ATOM 1892 C CA . ILE A 1 232 ? -3.161 5.583 -11.329 1.00 95.50 232 ILE A CA 1
ATOM 1893 C C . ILE A 1 232 ? -2.834 4.160 -10.866 1.00 95.50 232 ILE A C 1
ATOM 1895 O O . ILE A 1 232 ? -3.591 3.568 -10.095 1.00 95.50 232 ILE A O 1
ATOM 1899 N N . SER A 1 233 ? -1.682 3.631 -11.275 1.00 96.25 233 SER A N 1
ATOM 1900 C CA . SER A 1 233 ? -1.246 2.292 -10.889 1.00 96.25 233 SER A CA 1
ATOM 1901 C C . SER A 1 233 ? -0.945 2.173 -9.401 1.00 96.25 233 SER A C 1
ATOM 1903 O O . SER A 1 233 ? -1.386 1.216 -8.770 1.00 96.25 233 SER A O 1
ATOM 1905 N N . SER A 1 234 ? -0.280 3.166 -8.811 1.00 96.81 234 SER A N 1
ATOM 1906 C CA . SER A 1 234 ? -0.027 3.229 -7.370 1.00 96.81 234 SER A CA 1
ATOM 1907 C C . SER A 1 234 ? -1.327 3.333 -6.570 1.00 96.81 234 SER A C 1
ATOM 1909 O O . SER A 1 234 ? -1.454 2.700 -5.524 1.00 96.81 234 SER A O 1
ATOM 1911 N N . ILE A 1 235 ? -2.324 4.082 -7.056 1.00 97.19 235 ILE A N 1
ATOM 1912 C CA . ILE A 1 235 ? -3.651 4.154 -6.424 1.00 97.19 235 ILE A CA 1
ATOM 1913 C C . ILE A 1 235 ? -4.364 2.800 -6.514 1.00 97.19 235 ILE A C 1
ATOM 1915 O O . ILE A 1 235 ? -4.892 2.327 -5.508 1.00 97.19 235 ILE A O 1
ATOM 1919 N N . SER A 1 236 ? -4.340 2.147 -7.677 1.00 97.31 236 SER A N 1
ATOM 1920 C CA . SER A 1 236 ? -4.935 0.817 -7.839 1.00 97.31 236 SER A CA 1
ATOM 1921 C C . SER A 1 236 ? -4.255 -0.220 -6.936 1.00 97.31 236 SER A C 1
ATOM 1923 O O . SER A 1 236 ? -4.925 -0.936 -6.191 1.00 97.31 236 SER A O 1
ATOM 1925 N N . GLY A 1 237 ? -2.919 -0.239 -6.899 1.00 97.31 237 GLY A N 1
ATOM 1926 C CA . GLY A 1 237 ? -2.151 -1.093 -5.992 1.00 97.31 237 GLY A CA 1
ATOM 1927 C C . GLY A 1 237 ? -2.453 -0.801 -4.519 1.00 97.31 237 GLY A C 1
ATOM 1928 O O . GLY A 1 237 ? -2.593 -1.728 -3.724 1.00 97.31 237 GLY A O 1
ATOM 1929 N N . CYS A 1 238 ? -2.632 0.472 -4.148 1.00 97.81 238 CYS A N 1
ATOM 1930 C CA . CYS A 1 238 ? -3.063 0.870 -2.806 1.00 97.81 238 CYS A CA 1
ATOM 1931 C C . CYS A 1 238 ? -4.426 0.257 -2.456 1.00 97.81 238 CYS A C 1
ATOM 1933 O O . CYS A 1 238 ? -4.572 -0.314 -1.375 1.00 97.81 238 CYS A O 1
ATOM 1935 N N . MET A 1 239 ? -5.401 0.292 -3.372 1.00 97.56 239 MET A N 1
ATOM 1936 C CA . MET A 1 239 ? -6.708 -0.346 -3.168 1.00 97.56 239 MET A CA 1
ATOM 1937 C C . MET A 1 239 ? -6.575 -1.858 -2.954 1.00 97.56 239 MET A C 1
ATOM 1939 O O . MET A 1 239 ? -7.226 -2.404 -2.061 1.00 97.56 239 MET A O 1
ATOM 1943 N N . VAL A 1 240 ? -5.700 -2.538 -3.701 1.00 97.69 240 VAL A N 1
ATOM 1944 C CA . VAL A 1 240 ? -5.435 -3.973 -3.500 1.00 97.69 240 VAL A CA 1
ATOM 1945 C C . VAL A 1 240 ? -4.789 -4.232 -2.133 1.00 97.69 240 VAL A C 1
ATOM 1947 O O . VAL A 1 240 ? -5.252 -5.109 -1.403 1.00 97.69 240 VAL A O 1
ATOM 1950 N N . PHE A 1 241 ? -3.789 -3.442 -1.724 1.00 97.81 241 PHE A N 1
ATOM 1951 C CA . PHE A 1 241 ? -3.181 -3.561 -0.392 1.00 97.81 241 PHE A CA 1
ATOM 1952 C C . PHE A 1 241 ? -4.183 -3.308 0.737 1.00 97.81 241 PHE A C 1
ATOM 1954 O O . PHE A 1 241 ? -4.191 -4.046 1.719 1.00 97.81 241 PHE A O 1
ATOM 1961 N N . VAL A 1 242 ? -5.045 -2.297 0.608 1.00 97.69 242 VAL A N 1
ATOM 1962 C CA . VAL A 1 242 ? -6.144 -2.044 1.553 1.00 97.69 242 VAL A CA 1
ATOM 1963 C C . VAL A 1 242 ? -7.041 -3.274 1.653 1.00 97.69 242 VAL A C 1
ATOM 1965 O O . VAL A 1 242 ? -7.338 -3.734 2.753 1.00 97.69 242 VAL A O 1
ATOM 1968 N N . SER A 1 243 ? -7.421 -3.838 0.510 1.00 97.56 243 SER A N 1
ATOM 1969 C CA . SER A 1 243 ? -8.324 -4.986 0.428 1.00 97.56 243 SER A CA 1
ATOM 1970 C C . SER A 1 243 ? -7.745 -6.225 1.104 1.00 97.56 243 SER A C 1
ATOM 1972 O O . SER A 1 243 ? -8.369 -6.806 1.991 1.00 97.56 243 SER A O 1
ATOM 1974 N N . ILE A 1 244 ? -6.517 -6.598 0.739 1.00 97.31 244 ILE A N 1
ATOM 1975 C CA . ILE A 1 244 ? -5.823 -7.740 1.338 1.00 97.31 244 ILE A CA 1
ATOM 1976 C C . ILE A 1 244 ? -5.538 -7.499 2.820 1.00 97.31 244 ILE A C 1
ATOM 1978 O O . ILE A 1 244 ? -5.680 -8.421 3.619 1.00 97.31 244 ILE A O 1
ATOM 1982 N N . GLY A 1 245 ? -5.207 -6.267 3.213 1.00 97.00 245 GLY A N 1
ATOM 1983 C CA . GLY A 1 245 ? -5.041 -5.900 4.616 1.00 97.00 245 GLY A CA 1
ATOM 1984 C C . GLY A 1 245 ? -6.317 -6.124 5.421 1.00 97.00 245 GLY A C 1
ATOM 1985 O O . GLY A 1 245 ? -6.266 -6.729 6.488 1.00 97.00 245 GLY A O 1
ATOM 1986 N N . ILE A 1 246 ? -7.468 -5.703 4.899 1.00 97.69 246 ILE A N 1
ATOM 1987 C CA . ILE A 1 246 ? -8.764 -5.925 5.548 1.00 97.69 246 ILE A CA 1
ATOM 1988 C C . ILE A 1 246 ? -9.061 -7.421 5.659 1.00 97.69 246 ILE A C 1
ATOM 1990 O O . ILE A 1 246 ? -9.421 -7.871 6.743 1.00 97.69 246 ILE A O 1
ATOM 1994 N N . ILE A 1 247 ? -8.879 -8.196 4.586 1.00 96.94 247 ILE A N 1
ATOM 1995 C CA . ILE A 1 247 ? -9.120 -9.648 4.594 1.00 96.94 247 ILE A CA 1
ATOM 1996 C C . ILE A 1 247 ? -8.227 -10.330 5.637 1.00 96.94 247 ILE A C 1
ATOM 1998 O O . ILE A 1 247 ? -8.726 -11.031 6.516 1.00 96.94 247 ILE A O 1
ATOM 2002 N N . ALA A 1 248 ? -6.920 -10.066 5.589 1.00 96.44 248 ALA A N 1
ATOM 2003 C CA . ALA A 1 248 ? -5.939 -10.663 6.487 1.00 96.44 248 ALA A CA 1
ATOM 2004 C C . ALA A 1 248 ? -6.213 -10.304 7.950 1.00 96.44 248 ALA A C 1
ATOM 2006 O O . ALA A 1 248 ? -6.259 -11.178 8.809 1.00 96.44 248 ALA A O 1
ATOM 2007 N N . HIS A 1 249 ? -6.450 -9.024 8.242 1.00 96.44 249 HIS A N 1
ATOM 2008 C CA . HIS A 1 249 ? -6.700 -8.570 9.607 1.00 96.44 249 HIS A CA 1
ATOM 2009 C C . HIS A 1 249 ? -8.132 -8.832 10.099 1.00 96.44 249 HIS A C 1
ATOM 2011 O O . HIS A 1 249 ? -8.398 -8.574 11.270 1.00 96.44 249 HIS A O 1
ATOM 2017 N N . SER A 1 250 ? -9.018 -9.379 9.260 1.00 96.25 250 SER A N 1
ATOM 2018 C CA . SER A 1 250 ? -10.344 -9.880 9.653 1.00 96.25 250 SER A CA 1
ATOM 2019 C C . SER A 1 250 ? -10.332 -11.357 10.062 1.00 96.25 250 SER A C 1
ATOM 2021 O O . SER A 1 250 ? -11.286 -11.810 10.686 1.00 96.25 250 SER A O 1
ATOM 2023 N N . LEU A 1 251 ? -9.262 -12.113 9.777 1.00 94.50 251 LEU A N 1
ATOM 2024 C CA . LEU A 1 251 ? -9.139 -13.525 10.177 1.00 94.50 251 LEU A CA 1
ATOM 2025 C C . LEU A 1 251 ? -9.431 -13.793 11.670 1.00 94.50 251 LEU A C 1
ATOM 2027 O O . LEU A 1 251 ? -10.065 -14.812 11.967 1.00 94.50 251 LEU A O 1
ATOM 2031 N N . PRO A 1 252 ? -9.053 -12.905 12.616 1.00 94.12 252 PRO A N 1
ATOM 2032 C CA . PRO A 1 252 ? -9.377 -13.091 14.027 1.00 94.12 252 PRO A CA 1
ATOM 2033 C C . PRO A 1 252 ? -10.865 -13.212 14.361 1.00 94.12 252 PRO A C 1
ATOM 2035 O O . PRO A 1 252 ? -11.171 -13.780 15.403 1.00 94.12 252 PRO A O 1
ATOM 2038 N N . PHE A 1 253 ? -11.782 -12.747 13.502 1.00 94.12 253 PHE A N 1
ATOM 2039 C CA . PHE A 1 253 ? -13.222 -12.944 13.720 1.00 94.12 253 PHE A CA 1
ATOM 2040 C C . PHE A 1 253 ? -13.621 -14.425 13.782 1.00 94.12 253 PHE A C 1
ATOM 2042 O O . PHE A 1 253 ? -14.593 -14.754 14.449 1.00 94.12 253 PHE A O 1
ATOM 2049 N N . TRP A 1 254 ? -12.885 -15.314 13.106 1.00 94.00 254 TRP A N 1
ATOM 2050 C CA . TRP A 1 254 ? -13.182 -16.753 13.080 1.00 94.00 254 TRP A CA 1
ATOM 2051 C C . TRP A 1 254 ? -12.141 -17.595 13.809 1.00 94.00 254 TRP A C 1
ATOM 2053 O O . TRP A 1 254 ? -12.475 -18.610 14.409 1.00 94.00 254 TRP A O 1
ATOM 2063 N N . MET A 1 255 ? -10.868 -17.204 13.731 1.00 90.94 255 MET A N 1
ATOM 2064 C CA . MET A 1 255 ? -9.756 -18.021 14.229 1.00 90.94 255 MET A CA 1
ATOM 2065 C C . MET A 1 255 ? -9.225 -17.555 15.594 1.00 90.94 255 MET A C 1
ATOM 2067 O O . MET A 1 255 ? -8.302 -18.162 16.134 1.00 90.94 255 MET A O 1
ATOM 2071 N N . GLY A 1 256 ? -9.759 -16.464 16.154 1.00 86.88 256 GLY A N 1
ATOM 2072 C CA . GLY A 1 256 ? -9.307 -15.912 17.430 1.00 86.88 256 GLY A CA 1
ATOM 2073 C C . GLY A 1 256 ? -7.900 -15.306 17.350 1.00 86.88 256 GLY A C 1
ATOM 2074 O O . GLY A 1 256 ? -7.650 -14.388 16.570 1.00 86.88 256 GLY A O 1
ATOM 2075 N N . SER A 1 257 ? -6.964 -15.787 18.176 1.00 86.88 257 SER A N 1
ATOM 2076 C CA . SER A 1 257 ? -5.641 -15.169 18.394 1.00 86.88 257 SER A CA 1
ATOM 2077 C C . SER A 1 257 ? -4.632 -15.402 17.249 1.00 86.88 257 SER A C 1
ATOM 2079 O O . SER A 1 257 ? -3.549 -15.954 17.436 1.00 86.88 257 SER A O 1
ATOM 2081 N N . VAL A 1 258 ? -4.972 -14.962 16.035 1.00 92.44 258 VAL A N 1
ATOM 2082 C CA . VAL A 1 258 ? -4.143 -15.081 14.817 1.00 92.44 258 VAL A CA 1
ATOM 2083 C C . VAL A 1 258 ? -3.526 -13.745 14.373 1.00 92.44 258 VAL A C 1
ATOM 2085 O O . VAL A 1 258 ? -3.273 -13.519 13.187 1.00 92.44 258 VAL A O 1
ATOM 2088 N N . GLU A 1 259 ? -3.246 -12.836 15.317 1.00 91.75 259 GLU A N 1
ATOM 2089 C CA . GLU A 1 259 ? -2.669 -11.509 15.027 1.00 91.75 259 GLU A CA 1
ATOM 2090 C C . GLU A 1 259 ? -1.347 -11.607 14.250 1.00 91.75 259 GLU A C 1
ATOM 2092 O O . GLU A 1 259 ? -1.156 -10.921 13.244 1.00 91.75 259 GLU A O 1
ATOM 2097 N N . THR A 1 260 ? -0.434 -12.472 14.701 1.00 93.88 260 THR A N 1
ATOM 2098 C CA . THR A 1 260 ? 0.886 -12.643 14.077 1.00 93.88 260 THR A CA 1
ATOM 2099 C C . THR A 1 260 ? 0.766 -13.199 12.664 1.00 93.88 260 THR A C 1
ATOM 2101 O O . THR A 1 260 ? 1.432 -12.696 11.762 1.00 93.88 260 THR A O 1
ATOM 2104 N N . LEU A 1 261 ? -0.111 -14.186 12.453 1.00 93.81 261 LEU A N 1
ATOM 2105 C CA . LEU A 1 261 ? -0.365 -14.764 11.132 1.00 93.81 261 LEU A CA 1
ATOM 2106 C C . LEU A 1 261 ? -0.912 -13.707 10.166 1.00 93.81 261 LEU A C 1
ATOM 2108 O O . LEU A 1 261 ? -0.389 -13.563 9.065 1.00 93.81 261 LEU A O 1
ATOM 2112 N N . SER A 1 262 ? -1.886 -12.912 10.619 1.00 94.06 262 SER A N 1
ATOM 2113 C CA . SER A 1 262 ? -2.484 -11.823 9.835 1.00 94.06 262 SER A CA 1
ATOM 2114 C C . SER A 1 262 ? -1.419 -10.825 9.363 1.00 94.06 262 SER A C 1
ATOM 2116 O O . SER A 1 262 ? -1.346 -10.496 8.180 1.00 94.06 262 SER A O 1
ATOM 2118 N N . LYS A 1 263 ? -0.532 -10.399 10.277 1.00 93.56 263 LYS A N 1
ATOM 2119 C CA . LYS A 1 263 ? 0.577 -9.482 9.963 1.00 93.56 263 LYS A CA 1
ATOM 2120 C C . LYS A 1 263 ? 1.574 -10.091 8.983 1.00 93.56 263 LYS A C 1
ATOM 2122 O O . LYS A 1 263 ? 1.936 -9.444 8.009 1.00 93.56 263 LYS A O 1
ATOM 2127 N N . LYS A 1 264 ? 2.017 -11.328 9.229 1.00 93.62 264 LYS A N 1
ATOM 2128 C CA . LYS A 1 264 ? 3.020 -11.994 8.384 1.00 93.62 264 LYS A CA 1
ATOM 2129 C C . LYS A 1 264 ? 2.503 -12.243 6.977 1.00 93.62 264 LYS A C 1
ATOM 2131 O O . LYS A 1 264 ? 3.237 -12.002 6.022 1.00 93.62 264 LYS A O 1
ATOM 2136 N N . TYR A 1 265 ? 1.250 -12.666 6.848 1.00 94.44 265 TYR A N 1
ATOM 2137 C CA . TYR A 1 265 ? 0.597 -12.799 5.554 1.00 94.44 265 TYR A CA 1
ATOM 2138 C C . TYR A 1 265 ? 0.560 -11.457 4.813 1.00 94.44 265 TYR A C 1
ATOM 2140 O O . TYR A 1 265 ? 1.003 -11.365 3.669 1.00 94.44 265 TYR A O 1
ATOM 2148 N N . PHE A 1 266 ? 0.112 -10.399 5.494 1.00 95.44 266 PHE A N 1
ATOM 2149 C CA . PHE A 1 266 ? 0.018 -9.070 4.906 1.00 95.44 266 PHE A CA 1
ATOM 2150 C C . PHE A 1 266 ? 1.380 -8.507 4.460 1.00 95.44 266 PHE A C 1
ATOM 2152 O O . PHE A 1 266 ? 1.516 -8.020 3.339 1.00 95.44 266 PHE A O 1
ATOM 2159 N N . ASP A 1 267 ? 2.408 -8.621 5.303 1.00 92.38 267 ASP A N 1
ATOM 2160 C CA . ASP A 1 267 ? 3.763 -8.167 4.972 1.00 92.38 267 ASP A CA 1
ATOM 2161 C C . ASP A 1 267 ? 4.374 -8.983 3.815 1.00 92.38 267 ASP A C 1
ATOM 2163 O O . ASP A 1 267 ? 5.111 -8.437 2.993 1.00 92.38 267 ASP A O 1
ATOM 2167 N N . SER A 1 268 ? 4.031 -10.273 3.700 1.00 92.44 268 SER A N 1
ATOM 2168 C CA . SER A 1 268 ? 4.498 -11.128 2.600 1.00 92.44 268 SER A CA 1
ATOM 2169 C C . SER A 1 268 ? 3.963 -10.667 1.245 1.00 92.44 268 SER A C 1
ATOM 2171 O O . SER A 1 268 ? 4.694 -10.709 0.261 1.00 92.44 268 SER A O 1
ATOM 2173 N N . VAL A 1 269 ? 2.723 -10.170 1.183 1.00 93.88 269 VAL A N 1
ATOM 2174 C CA . VAL A 1 269 ? 2.141 -9.628 -0.059 1.00 93.88 269 VAL A CA 1
ATOM 2175 C C . VAL A 1 269 ? 2.966 -8.467 -0.607 1.00 93.88 269 VAL A C 1
ATOM 2177 O O . VAL A 1 269 ? 3.216 -8.406 -1.809 1.00 93.88 269 VAL A O 1
ATOM 2180 N N . TYR A 1 270 ? 3.446 -7.581 0.270 1.00 92.69 270 TYR A N 1
ATOM 2181 C CA . TYR A 1 270 ? 4.336 -6.497 -0.140 1.00 92.69 270 TYR A CA 1
ATOM 2182 C C . TYR A 1 270 ? 5.660 -7.026 -0.694 1.00 92.69 270 TYR A C 1
ATOM 2184 O O . TYR A 1 270 ? 6.094 -6.571 -1.749 1.00 92.69 270 TYR A O 1
ATOM 2192 N N . LEU A 1 271 ? 6.265 -8.015 -0.027 1.00 90.56 271 LEU A N 1
ATOM 2193 C CA . LEU A 1 271 ? 7.503 -8.630 -0.505 1.00 90.56 271 LEU A CA 1
ATOM 2194 C C . LEU A 1 271 ? 7.316 -9.226 -1.900 1.00 90.56 271 LEU A C 1
ATOM 2196 O O . LEU A 1 271 ? 8.070 -8.875 -2.796 1.00 90.56 271 LEU A O 1
ATOM 2200 N N . PHE A 1 272 ? 6.287 -10.047 -2.121 1.00 90.75 272 PHE A N 1
ATOM 2201 C CA . PHE A 1 272 ? 6.047 -10.668 -3.428 1.00 90.75 272 PHE A CA 1
ATOM 2202 C C . PHE A 1 272 ? 5.700 -9.660 -4.531 1.00 90.75 272 PHE A C 1
ATOM 2204 O O . PHE A 1 272 ? 6.061 -9.882 -5.682 1.00 90.75 272 PHE A O 1
ATOM 2211 N N . ALA A 1 273 ? 5.045 -8.541 -4.205 1.00 91.75 273 ALA A N 1
ATOM 2212 C CA . ALA A 1 273 ? 4.736 -7.493 -5.181 1.00 91.75 273 ALA A CA 1
ATOM 2213 C C . ALA A 1 273 ? 5.988 -6.791 -5.745 1.00 91.75 273 ALA A C 1
ATOM 2215 O O . ALA A 1 273 ? 5.918 -6.197 -6.819 1.00 91.75 273 ALA A O 1
ATOM 2216 N N . LEU A 1 274 ? 7.123 -6.866 -5.040 1.00 89.50 274 LEU A N 1
ATOM 2217 C CA . LEU A 1 274 ? 8.416 -6.331 -5.480 1.00 89.50 274 LEU A CA 1
ATOM 2218 C C . LEU A 1 274 ? 9.257 -7.344 -6.275 1.00 89.50 274 LEU A C 1
ATOM 2220 O O . LEU A 1 274 ? 10.404 -7.050 -6.613 1.00 89.50 274 LEU A O 1
ATOM 2224 N N . TYR A 1 275 ? 8.710 -8.529 -6.561 1.00 87.06 275 TYR A N 1
ATOM 2225 C CA . TYR A 1 275 ? 9.355 -9.548 -7.384 1.00 87.06 275 TYR A CA 1
ATOM 2226 C C . TYR A 1 275 ? 8.663 -9.643 -8.750 1.00 87.06 275 TYR A C 1
ATOM 2228 O O . TYR A 1 275 ? 7.430 -9.623 -8.827 1.00 87.06 275 TYR A O 1
ATOM 2236 N N . PRO A 1 276 ? 9.428 -9.782 -9.845 1.00 82.62 276 PRO A N 1
ATOM 2237 C CA . PRO A 1 276 ? 8.853 -9.947 -11.169 1.00 82.62 276 PRO A CA 1
ATOM 2238 C C . PRO A 1 276 ? 8.169 -11.315 -11.260 1.00 82.62 276 PRO A C 1
ATOM 2240 O O . PRO A 1 276 ? 8.769 -12.357 -10.990 1.00 82.62 276 PRO A O 1
ATOM 2243 N N . THR A 1 277 ? 6.888 -11.338 -11.638 1.00 74.19 277 THR A N 1
ATOM 2244 C CA . THR A 1 277 ? 6.108 -12.586 -11.570 1.00 74.19 277 THR A CA 1
ATOM 2245 C C . THR A 1 277 ? 6.417 -13.577 -12.689 1.00 74.19 277 THR A C 1
ATOM 2247 O O . THR A 1 277 ? 5.929 -14.698 -12.629 1.00 74.19 277 THR A O 1
ATOM 2250 N N . ASN A 1 278 ? 7.188 -13.183 -13.706 1.00 71.75 278 ASN A N 1
ATOM 2251 C CA . ASN A 1 278 ? 7.576 -14.056 -14.821 1.00 71.75 278 ASN A CA 1
ATOM 2252 C C . ASN A 1 278 ? 8.510 -15.199 -14.386 1.00 71.75 278 ASN A C 1
ATOM 2254 O O . ASN A 1 278 ? 8.638 -16.203 -15.074 1.00 71.75 278 ASN A O 1
ATOM 2258 N N . ILE A 1 279 ? 9.087 -15.095 -13.186 1.00 72.44 279 ILE A N 1
ATOM 2259 C CA . ILE A 1 279 ? 9.833 -16.183 -12.543 1.00 72.44 279 ILE A CA 1
ATOM 2260 C C . ILE A 1 279 ? 8.896 -17.349 -12.157 1.00 72.44 279 ILE A C 1
ATOM 2262 O O . ILE A 1 279 ? 9.344 -18.478 -11.955 1.00 72.44 279 ILE A O 1
ATOM 2266 N N . TYR A 1 280 ? 7.585 -17.106 -12.056 1.00 75.31 280 TYR A N 1
ATOM 2267 C CA . TYR A 1 280 ? 6.598 -18.102 -11.650 1.00 75.31 280 TYR A CA 1
ATOM 2268 C C . TYR A 1 280 ? 5.830 -18.649 -12.859 1.00 75.31 280 TYR A C 1
ATOM 2270 O O . TYR A 1 280 ? 5.208 -17.891 -13.599 1.00 75.31 280 TYR A O 1
ATOM 2278 N N . SER A 1 281 ? 5.795 -19.974 -13.015 1.00 80.25 281 SER A N 1
ATOM 2279 C CA . SER A 1 281 ? 5.040 -20.654 -14.074 1.00 80.25 281 SER A CA 1
ATOM 2280 C C . SER A 1 281 ? 3.848 -21.455 -13.529 1.00 80.25 281 SER A C 1
ATOM 2282 O O . SER A 1 281 ? 3.830 -21.908 -12.378 1.00 80.25 281 SER A O 1
ATOM 2284 N N . GLY A 1 282 ? 2.812 -21.606 -14.362 1.00 85.88 282 GLY A N 1
ATOM 2285 C CA . GLY A 1 282 ? 1.659 -22.471 -14.101 1.00 85.88 282 GLY A CA 1
ATOM 2286 C C . GLY A 1 282 ? 0.857 -22.092 -12.851 1.00 85.88 282 GLY A C 1
ATOM 2287 O O . GLY A 1 282 ? 0.367 -20.972 -12.715 1.00 85.88 282 GLY A O 1
ATOM 2288 N N . PHE A 1 283 ? 0.706 -23.043 -11.925 1.00 87.69 283 PHE A N 1
ATOM 2289 C CA . PHE A 1 283 ? -0.104 -22.883 -10.711 1.00 87.69 283 PHE A CA 1
ATOM 2290 C C . PHE A 1 283 ? 0.371 -21.730 -9.812 1.00 87.69 283 PHE A C 1
ATOM 2292 O O . PHE A 1 283 ? -0.447 -21.006 -9.245 1.00 87.69 283 PHE A O 1
ATOM 2299 N N . MET A 1 284 ? 1.685 -21.510 -9.716 1.00 86.31 284 MET A N 1
ATOM 2300 C CA . MET A 1 284 ? 2.238 -20.453 -8.864 1.00 86.31 284 MET A CA 1
ATOM 2301 C C . MET A 1 284 ? 1.867 -19.054 -9.373 1.00 86.31 284 MET A C 1
ATOM 2303 O O . MET A 1 284 ? 1.620 -18.143 -8.583 1.00 86.31 284 MET A O 1
ATOM 2307 N N . GLN A 1 285 ? 1.742 -18.891 -10.692 1.00 86.25 285 GLN A N 1
ATOM 2308 C CA . GLN A 1 285 ? 1.270 -17.644 -11.285 1.00 86.25 285 GLN A CA 1
ATOM 2309 C C . GLN A 1 285 ? -0.183 -17.364 -10.879 1.00 86.25 285 GLN A C 1
ATOM 2311 O O . GLN A 1 285 ? -0.495 -16.253 -10.458 1.00 86.25 285 GLN A O 1
ATOM 2316 N N . LEU A 1 286 ? -1.058 -18.376 -10.898 1.00 88.31 286 LEU A N 1
ATOM 2317 C CA . LEU A 1 286 ? -2.441 -18.222 -10.436 1.00 88.31 286 LEU A CA 1
ATOM 2318 C C . LEU A 1 286 ? -2.494 -17.753 -8.974 1.00 88.31 286 LEU A C 1
ATOM 2320 O O . LEU A 1 286 ? -3.231 -16.817 -8.657 1.00 88.31 286 LEU A O 1
ATOM 2324 N N . VAL A 1 287 ? -1.674 -18.339 -8.096 1.00 90.31 287 VAL A N 1
ATOM 2325 C CA . VAL A 1 287 ? -1.564 -17.938 -6.680 1.00 90.31 287 VAL A CA 1
ATOM 2326 C C . VAL A 1 287 ? -1.128 -16.475 -6.544 1.00 90.31 287 VAL A C 1
ATOM 2328 O O . VAL A 1 287 ? -1.708 -15.733 -5.747 1.00 90.31 287 VAL A O 1
ATOM 2331 N N . MET A 1 288 ? -0.169 -16.026 -7.358 1.00 88.94 288 MET A N 1
ATOM 2332 C CA . MET A 1 288 ? 0.332 -14.645 -7.337 1.00 88.94 288 MET A CA 1
ATOM 2333 C C . MET A 1 288 ? -0.679 -13.605 -7.822 1.00 88.94 288 MET A C 1
ATOM 2335 O O . MET A 1 288 ? -0.564 -12.439 -7.447 1.00 88.94 288 MET A O 1
ATOM 2339 N N . TYR A 1 289 ? -1.669 -13.998 -8.622 1.00 89.25 289 TYR A N 1
ATOM 2340 C CA . TYR A 1 289 ? -2.732 -13.102 -9.089 1.00 89.25 289 TYR A CA 1
ATOM 2341 C C . TYR A 1 289 ? -4.021 -13.188 -8.256 1.00 89.25 289 TYR A C 1
ATOM 2343 O O . TYR A 1 289 ? -4.814 -12.250 -8.289 1.00 89.25 289 TYR A O 1
ATOM 2351 N N . THR A 1 290 ? -4.235 -14.268 -7.496 1.00 88.75 290 THR A N 1
ATOM 2352 C CA . THR A 1 290 ? -5.491 -14.503 -6.755 1.00 88.75 290 THR A CA 1
ATOM 2353 C C . THR A 1 290 ? -5.324 -14.423 -5.241 1.00 88.75 290 THR A C 1
ATOM 2355 O O . THR A 1 290 ? -6.000 -13.627 -4.596 1.00 88.75 290 THR A O 1
ATOM 2358 N N . VAL A 1 291 ? -4.419 -15.218 -4.665 1.00 89.38 291 VAL A N 1
ATOM 2359 C CA . VAL A 1 291 ? -4.224 -15.303 -3.211 1.00 89.38 291 VAL A CA 1
ATOM 2360 C C . VAL A 1 291 ? -3.377 -14.133 -2.718 1.00 89.38 291 VAL A C 1
ATOM 2362 O O . VAL A 1 291 ? -3.764 -13.448 -1.777 1.00 89.38 291 VAL A O 1
ATOM 2365 N N . ILE A 1 292 ? -2.246 -13.865 -3.377 1.00 90.50 292 ILE A N 1
ATOM 2366 C CA . ILE A 1 292 ? -1.265 -12.847 -2.949 1.00 90.50 292 ILE A CA 1
ATOM 2367 C C . ILE A 1 292 ? -1.482 -11.477 -3.629 1.00 90.50 292 ILE A C 1
ATOM 2369 O O . ILE A 1 292 ? -0.957 -10.470 -3.174 1.00 90.50 292 ILE A O 1
ATOM 2373 N N . PRO A 1 293 ? -2.434 -11.357 -4.557 1.00 92.50 293 PRO A N 1
ATOM 2374 C CA . PRO A 1 293 ? -2.420 -10.460 -5.743 1.00 92.50 293 PRO A CA 1
ATOM 2375 C C . PRO A 1 293 ? -1.147 -9.623 -6.049 1.00 92.50 293 PRO A C 1
ATOM 2377 O O . PRO A 1 293 ? -1.244 -8.488 -6.524 1.00 92.50 293 PRO A O 1
ATOM 2380 N N . ALA A 1 294 ? 0.059 -10.169 -5.866 1.00 91.19 294 ALA A N 1
ATOM 2381 C CA . ALA A 1 294 ? 1.319 -9.498 -6.198 1.00 91.19 294 ALA A CA 1
ATOM 2382 C C . ALA A 1 294 ? 1.424 -9.142 -7.690 1.00 91.19 294 ALA A C 1
ATOM 2384 O O . ALA A 1 294 ? 1.927 -8.075 -8.038 1.00 91.19 294 ALA A O 1
ATOM 2385 N N . GLY A 1 295 ? 0.895 -9.993 -8.576 1.00 90.81 295 GLY A N 1
ATOM 2386 C CA . GLY A 1 295 ? 0.915 -9.744 -10.021 1.00 90.81 295 GLY A CA 1
ATOM 2387 C C . GLY A 1 295 ? 0.091 -8.529 -10.449 1.00 90.81 295 GLY A C 1
ATOM 2388 O O . GLY A 1 295 ? 0.479 -7.820 -11.375 1.00 90.81 295 GLY A O 1
ATOM 2389 N N . ILE A 1 296 ? -1.002 -8.243 -9.738 1.00 93.19 296 ILE A N 1
ATOM 2390 C CA . ILE A 1 296 ? -1.869 -7.085 -10.003 1.00 93.19 296 ILE A CA 1
ATOM 2391 C C . ILE A 1 296 ? -1.214 -5.794 -9.507 1.00 93.19 296 ILE A C 1
ATOM 2393 O O . ILE A 1 296 ? -1.349 -4.754 -10.144 1.00 93.19 296 ILE A O 1
ATOM 2397 N N . ILE A 1 297 ? -0.505 -5.857 -8.378 1.00 94.19 297 ILE A N 1
ATOM 2398 C CA . ILE A 1 297 ? 0.159 -4.696 -7.773 1.00 94.19 297 ILE A CA 1
ATOM 2399 C C . ILE A 1 297 ? 1.438 -4.331 -8.534 1.00 94.19 297 ILE A C 1
ATOM 2401 O O . ILE A 1 297 ? 1.729 -3.150 -8.706 1.00 94.19 297 ILE A O 1
ATOM 2405 N N . GLY A 1 298 ? 2.212 -5.335 -8.946 1.00 90.81 298 GLY A N 1
ATOM 2406 C CA . GLY A 1 298 ? 3.542 -5.145 -9.511 1.00 90.81 298 GLY A CA 1
ATOM 2407 C C . GLY A 1 298 ? 3.588 -5.283 -11.031 1.00 90.81 298 GLY A C 1
ATOM 2408 O O . GLY A 1 298 ? 3.788 -4.306 -11.751 1.00 90.81 298 GLY A O 1
ATOM 2409 N N . ASN A 1 299 ? 3.406 -6.508 -11.530 1.00 91.25 299 ASN A N 1
ATOM 2410 C CA . ASN A 1 299 ? 3.653 -6.831 -12.939 1.00 91.25 299 ASN A CA 1
ATOM 2411 C C . ASN A 1 299 ? 2.681 -6.120 -13.894 1.00 91.25 299 ASN A C 1
ATOM 2413 O O . ASN A 1 299 ? 3.092 -5.506 -14.879 1.00 91.25 299 ASN A O 1
ATOM 2417 N N . LEU A 1 300 ? 1.381 -6.164 -13.597 1.00 93.00 300 LEU A N 1
ATOM 2418 C CA . LEU A 1 300 ? 0.367 -5.623 -14.495 1.00 93.00 300 LEU A CA 1
ATOM 2419 C C . LEU A 1 300 ? 0.562 -4.110 -14.761 1.00 93.00 300 LEU A C 1
ATOM 2421 O O . LEU A 1 300 ? 0.562 -3.734 -15.936 1.00 93.00 300 LEU A O 1
ATOM 2425 N N . PRO A 1 301 ? 0.840 -3.259 -13.753 1.00 93.50 301 PRO A N 1
ATOM 2426 C CA . PRO A 1 301 ? 1.247 -1.869 -13.958 1.00 93.50 301 PRO A CA 1
ATOM 2427 C C . PRO A 1 301 ? 2.495 -1.662 -14.813 1.00 93.50 301 PRO A C 1
ATOM 2429 O O . PRO A 1 301 ? 2.480 -0.821 -15.712 1.00 93.50 301 PRO A O 1
ATOM 2432 N N . VAL A 1 302 ? 3.559 -2.433 -14.573 1.00 93.25 302 VAL A N 1
ATOM 2433 C CA . VAL A 1 302 ? 4.797 -2.345 -15.365 1.00 93.25 302 VAL A CA 1
ATOM 2434 C C . VAL A 1 302 ? 4.498 -2.657 -16.832 1.00 93.25 302 VAL A C 1
ATOM 2436 O O . VAL A 1 302 ? 4.850 -1.884 -17.722 1.00 93.25 302 VAL A O 1
ATOM 2439 N N . SER A 1 303 ? 3.739 -3.727 -17.085 1.00 92.19 303 SER A N 1
ATOM 2440 C CA . SER A 1 303 ? 3.328 -4.113 -18.438 1.00 92.19 303 SER A CA 1
ATOM 2441 C C . SER A 1 303 ? 2.411 -3.084 -19.116 1.00 92.19 303 SER A C 1
ATOM 2443 O O . SER A 1 303 ? 2.410 -2.987 -20.344 1.00 92.19 303 SER A O 1
ATOM 2445 N N . LEU A 1 304 ? 1.607 -2.347 -18.341 1.00 93.81 304 LEU A N 1
ATOM 2446 C CA . LEU A 1 304 ? 0.704 -1.302 -18.827 1.00 93.81 304 LEU A CA 1
ATOM 2447 C C . LEU A 1 304 ? 1.473 -0.040 -19.225 1.00 93.81 304 LEU A C 1
ATOM 2449 O O . LEU A 1 304 ? 1.101 0.611 -20.195 1.00 93.81 304 LEU A O 1
ATOM 2453 N N . ILE A 1 305 ? 2.516 0.310 -18.477 1.00 92.88 305 ILE A N 1
ATOM 2454 C CA . ILE A 1 305 ? 3.346 1.485 -18.759 1.00 92.88 305 ILE A CA 1
ATOM 2455 C C . ILE A 1 305 ? 4.277 1.221 -19.941 1.00 92.88 305 ILE A C 1
ATOM 2457 O O . ILE A 1 305 ? 4.500 2.128 -20.736 1.00 92.88 305 ILE A O 1
ATOM 2461 N N . ARG A 1 306 ? 4.774 -0.015 -20.082 1.00 89.50 306 ARG A N 1
ATOM 2462 C CA . ARG A 1 306 ? 5.572 -0.419 -21.244 1.00 89.50 306 ARG A CA 1
ATOM 2463 C C . ARG A 1 306 ? 4.746 -0.396 -22.528 1.00 89.50 306 ARG A C 1
ATOM 2465 O O . ARG A 1 306 ? 5.118 0.268 -23.484 1.00 89.50 306 ARG A O 1
ATOM 2472 N N . ASP A 1 307 ? 3.607 -1.091 -22.516 1.00 90.94 307 ASP A N 1
ATOM 2473 C CA . ASP A 1 307 ? 2.731 -1.227 -23.678 1.00 90.94 307 ASP A CA 1
ATOM 2474 C C . ASP A 1 307 ? 1.296 -0.879 -23.273 1.00 90.94 307 ASP A C 1
ATOM 2476 O O . ASP A 1 307 ? 0.538 -1.742 -22.791 1.00 90.94 307 ASP A O 1
ATOM 2480 N N . PHE A 1 308 ? 0.939 0.398 -23.454 1.00 93.31 308 PHE A N 1
ATOM 2481 C CA . PHE A 1 308 ? -0.368 0.914 -23.061 1.00 93.31 308 PHE A CA 1
ATOM 2482 C C . PHE A 1 308 ? -1.493 0.174 -23.783 1.00 93.31 308 PHE A C 1
ATOM 2484 O O . PHE A 1 308 ? -1.536 0.065 -25.007 1.00 93.31 308 PHE A O 1
ATOM 2491 N N . SER A 1 309 ? -2.444 -0.318 -22.995 1.00 95.31 309 SER A N 1
ATOM 2492 C CA . SER A 1 309 ? -3.639 -0.979 -23.493 1.00 95.31 309 SER A CA 1
ATOM 2493 C C . SER A 1 309 ? -4.807 -0.674 -22.573 1.00 95.31 309 SER A C 1
ATOM 2495 O O . SER A 1 309 ? -4.735 -0.886 -21.359 1.00 95.31 309 SER A O 1
ATOM 2497 N N . TRP A 1 310 ? -5.920 -0.247 -23.167 1.00 94.69 310 TRP A N 1
ATOM 2498 C CA . TRP A 1 310 ? -7.175 -0.031 -22.452 1.00 94.69 310 TRP A CA 1
ATOM 2499 C C . TRP A 1 310 ? -7.661 -1.291 -21.730 1.00 94.69 310 TRP A C 1
ATOM 2501 O O . TRP A 1 310 ? -8.245 -1.18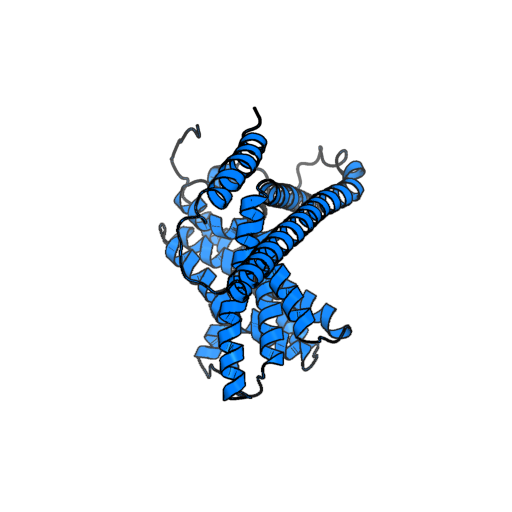8 -20.656 1.00 94.69 310 TRP A O 1
ATOM 2511 N N . ILE A 1 311 ? -7.356 -2.478 -22.265 1.00 96.25 311 ILE A N 1
ATOM 2512 C CA . ILE A 1 311 ? -7.699 -3.761 -21.640 1.00 96.25 311 ILE A CA 1
ATOM 2513 C C . ILE A 1 311 ? -6.891 -3.954 -20.355 1.00 96.25 311 ILE A C 1
ATOM 2515 O O . ILE A 1 311 ? -7.463 -4.274 -19.319 1.00 96.25 311 ILE A O 1
ATOM 2519 N N . LYS A 1 312 ? -5.574 -3.707 -20.387 1.00 95.19 312 LYS A N 1
ATOM 2520 C CA . LYS A 1 312 ? -4.718 -3.795 -19.191 1.00 95.19 312 LYS A CA 1
ATOM 2521 C C . LYS A 1 312 ? -5.152 -2.788 -18.125 1.00 95.19 312 LYS A C 1
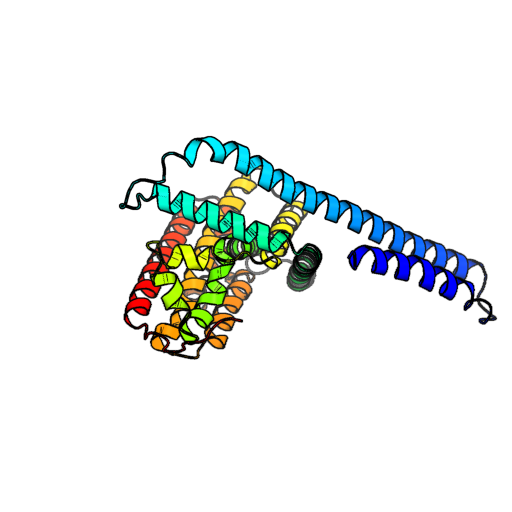ATOM 2523 O O . LYS A 1 312 ? -5.237 -3.141 -16.954 1.00 95.19 312 LYS A O 1
ATOM 2528 N N . LEU A 1 313 ? -5.488 -1.562 -18.526 1.00 95.44 313 LEU A N 1
ATOM 2529 C CA . LEU A 1 313 ? -5.995 -0.545 -17.605 1.00 95.44 313 LEU A CA 1
ATOM 2530 C C . LEU A 1 313 ? -7.338 -0.966 -16.985 1.00 95.44 313 LEU A C 1
ATOM 2532 O O . LEU A 1 313 ? -7.521 -0.854 -15.773 1.00 95.44 313 LEU A O 1
ATOM 2536 N N . ALA A 1 314 ? -8.260 -1.499 -17.790 1.00 95.56 314 ALA A N 1
ATOM 2537 C CA . ALA A 1 314 ? -9.538 -2.013 -17.308 1.00 95.56 314 ALA A CA 1
ATOM 2538 C C . ALA A 1 314 ? -9.357 -3.209 -16.361 1.00 95.56 314 ALA A C 1
ATOM 2540 O O . ALA A 1 314 ? -10.030 -3.273 -15.337 1.00 95.56 314 ALA A O 1
ATOM 2541 N N . LEU A 1 315 ? -8.417 -4.117 -16.645 1.00 95.38 315 LEU A N 1
ATOM 2542 C CA . LEU A 1 315 ? -8.065 -5.222 -15.749 1.00 95.38 315 LEU A CA 1
ATOM 2543 C C . LEU A 1 315 ? -7.485 -4.713 -14.427 1.00 95.38 315 LEU A C 1
ATOM 2545 O O . LEU A 1 315 ? -7.872 -5.207 -13.369 1.00 95.38 315 LEU A O 1
ATOM 2549 N N . LEU A 1 316 ? -6.612 -3.704 -14.465 1.00 95.75 316 LEU A N 1
ATOM 2550 C CA . LEU A 1 316 ? -6.033 -3.093 -13.268 1.00 95.75 316 LEU A CA 1
ATOM 2551 C C . LEU A 1 316 ? -7.115 -2.496 -12.360 1.00 95.75 316 LEU A C 1
ATOM 2553 O O . LEU A 1 316 ? -7.130 -2.759 -11.161 1.00 95.75 316 LEU A O 1
ATOM 2557 N N . MET A 1 317 ? -8.027 -1.712 -12.934 1.00 96.44 317 MET A N 1
ATOM 2558 C CA . MET A 1 317 ? -9.103 -1.039 -12.196 1.00 96.44 317 MET A CA 1
ATOM 2559 C C . MET A 1 317 ? -10.217 -2.007 -11.774 1.00 96.44 317 MET A C 1
ATOM 2561 O O . MET A 1 317 ? -10.779 -1.896 -10.683 1.00 96.44 317 MET A O 1
ATOM 2565 N N . GLY A 1 318 ? -10.544 -2.969 -12.636 1.00 96.31 318 GLY A N 1
ATOM 2566 C CA . GLY A 1 318 ? -11.554 -3.988 -12.378 1.00 96.31 318 GLY A CA 1
ATOM 2567 C C . GLY A 1 318 ? -11.122 -4.926 -11.259 1.00 96.31 318 GLY A C 1
ATOM 2568 O O . GLY A 1 318 ? -11.874 -5.135 -10.310 1.00 96.31 318 GLY A O 1
ATOM 2569 N N . SER A 1 319 ? -9.888 -5.430 -11.317 1.00 95.25 319 SER A N 1
ATOM 2570 C CA . SER A 1 319 ? -9.350 -6.307 -10.274 1.00 95.25 319 SER A CA 1
ATOM 2571 C C . SER A 1 319 ? -9.248 -5.601 -8.921 1.00 95.25 319 SER A C 1
ATOM 2573 O O . SER A 1 319 ? -9.724 -6.152 -7.930 1.00 95.25 319 SER A O 1
ATOM 2575 N N . SER A 1 320 ? -8.737 -4.367 -8.855 1.00 96.12 320 SER A N 1
ATOM 2576 C CA . SER A 1 320 ? -8.683 -3.618 -7.591 1.00 96.12 320 SER A CA 1
ATOM 2577 C C . SER A 1 320 ? -10.067 -3.347 -6.999 1.00 96.12 320 SER A C 1
ATOM 2579 O O . SER A 1 320 ? -10.251 -3.471 -5.787 1.00 96.12 320 SER A O 1
ATOM 2581 N N . SER A 1 321 ? -11.066 -3.078 -7.843 1.00 96.44 321 SER A N 1
ATOM 2582 C CA . SER A 1 321 ? -12.462 -2.935 -7.415 1.00 96.44 321 SER A CA 1
ATOM 2583 C C . SER A 1 321 ? -13.046 -4.249 -6.883 1.00 96.44 321 SER A C 1
ATOM 2585 O O . SER A 1 321 ? -13.707 -4.246 -5.845 1.00 96.44 321 SER A O 1
ATOM 2587 N N . ILE A 1 322 ? -12.778 -5.380 -7.547 1.00 96.75 322 ILE A N 1
ATOM 2588 C CA . ILE A 1 322 ? -13.224 -6.714 -7.110 1.00 96.75 322 ILE A CA 1
ATOM 2589 C C . ILE A 1 322 ? -12.615 -7.069 -5.752 1.00 96.75 322 ILE A C 1
ATOM 2591 O O . ILE A 1 322 ? -13.343 -7.492 -4.853 1.00 96.75 322 ILE A O 1
ATOM 2595 N N . PHE A 1 323 ? -11.309 -6.855 -5.571 1.00 97.00 323 PHE A N 1
ATOM 2596 C CA . PHE A 1 323 ? -10.647 -7.084 -4.286 1.00 97.00 323 PHE A CA 1
ATOM 2597 C C . PHE A 1 323 ? -11.249 -6.215 -3.180 1.00 97.00 323 PHE A C 1
ATOM 2599 O O . PHE A 1 323 ? -11.502 -6.719 -2.085 1.00 97.00 323 PHE A O 1
ATOM 2606 N N . LEU A 1 324 ? -11.550 -4.947 -3.471 1.00 96.19 324 LEU A N 1
ATOM 2607 C CA . LEU A 1 324 ? -12.138 -4.034 -2.491 1.00 96.19 324 LEU A CA 1
ATOM 2608 C C . LEU A 1 324 ? -13.552 -4.454 -2.081 1.00 96.19 324 LEU A C 1
ATOM 2610 O O . LEU A 1 324 ? -13.879 -4.439 -0.892 1.00 96.19 324 LEU A O 1
ATOM 2614 N N . LEU A 1 325 ? -14.374 -4.877 -3.043 1.00 96.75 325 LEU A N 1
ATOM 2615 C CA . LEU A 1 325 ? -15.701 -5.432 -2.770 1.00 96.75 325 LEU A CA 1
ATOM 2616 C C . LEU A 1 325 ? -15.605 -6.723 -1.949 1.00 96.75 325 LEU A C 1
ATOM 2618 O O . LEU A 1 325 ? -16.304 -6.862 -0.946 1.00 96.75 325 LEU A O 1
ATOM 2622 N N . GLY A 1 326 ? -14.697 -7.629 -2.319 1.00 96.69 326 GLY A N 1
ATOM 2623 C CA . GLY A 1 326 ? -14.445 -8.864 -1.577 1.00 96.69 326 GLY A CA 1
ATOM 2624 C C . GLY A 1 326 ? -14.023 -8.592 -0.133 1.00 96.69 326 GLY A C 1
ATOM 2625 O O . GLY A 1 326 ? -14.583 -9.171 0.795 1.00 96.69 326 GLY A O 1
ATOM 2626 N N . ALA A 1 327 ? -13.109 -7.646 0.077 1.00 97.12 327 ALA A N 1
ATOM 2627 C CA . ALA A 1 327 ? -12.669 -7.231 1.403 1.00 97.12 327 ALA A CA 1
ATOM 2628 C C . ALA A 1 327 ? -13.807 -6.642 2.246 1.00 97.12 327 ALA A C 1
ATOM 2630 O O . ALA A 1 327 ? -13.939 -6.975 3.426 1.00 97.12 327 ALA A O 1
ATOM 2631 N N . PHE A 1 328 ? -14.662 -5.813 1.641 1.00 95.88 328 PHE A N 1
ATOM 2632 C CA . PHE A 1 328 ? -15.851 -5.286 2.303 1.00 95.88 328 PHE A CA 1
ATOM 2633 C C . PHE A 1 328 ? -16.800 -6.415 2.727 1.00 95.88 328 PHE A C 1
ATOM 2635 O O . PHE A 1 328 ? -17.245 -6.433 3.876 1.00 95.88 328 PHE A O 1
ATOM 2642 N N . CYS A 1 329 ? -17.077 -7.377 1.842 1.00 96.69 329 CYS A N 1
ATOM 2643 C CA . CYS A 1 329 ? -17.911 -8.539 2.150 1.00 96.69 329 CYS A CA 1
ATOM 2644 C C . CYS A 1 329 ? -17.322 -9.376 3.292 1.00 96.69 329 CYS A C 1
ATOM 2646 O O . CYS A 1 329 ? -18.021 -9.626 4.274 1.00 96.69 329 CYS A O 1
ATOM 2648 N N . VAL A 1 330 ? -16.039 -9.743 3.208 1.00 96.88 330 VAL A N 1
ATOM 2649 C CA . VAL A 1 330 ? -15.344 -10.534 4.236 1.00 96.88 330 VAL A CA 1
ATOM 2650 C C . VAL A 1 330 ? -15.404 -9.834 5.590 1.00 96.88 330 VAL A C 1
ATOM 2652 O O . VAL A 1 330 ? -15.796 -10.453 6.575 1.00 96.88 330 VAL A O 1
ATOM 2655 N N . PHE A 1 331 ? -15.107 -8.534 5.652 1.00 96.62 331 PHE A N 1
ATOM 2656 C CA . PHE A 1 331 ? -15.167 -7.786 6.908 1.00 96.62 331 PHE A CA 1
ATOM 2657 C C . PHE A 1 331 ? -16.564 -7.822 7.545 1.00 96.62 331 PHE A C 1
ATOM 2659 O O . PHE A 1 331 ? -16.693 -8.102 8.734 1.00 96.62 331 PHE A O 1
ATOM 2666 N N . HIS A 1 332 ? -17.624 -7.586 6.766 1.00 94.69 332 HIS A N 1
ATOM 2667 C CA . HIS A 1 332 ? -18.995 -7.586 7.294 1.00 94.69 332 HIS A CA 1
ATOM 2668 C C . HIS A 1 332 ? -19.501 -8.992 7.633 1.00 94.69 332 HIS A C 1
ATOM 2670 O O . HIS A 1 332 ? -20.346 -9.139 8.516 1.00 94.69 332 HIS A O 1
ATOM 2676 N N . MET A 1 333 ? -18.996 -10.032 6.966 1.00 95.06 333 MET A N 1
ATOM 2677 C CA . MET A 1 333 ? -19.238 -11.420 7.362 1.00 95.06 333 MET A CA 1
ATOM 2678 C C . MET A 1 333 ? -18.563 -11.737 8.699 1.00 95.06 333 MET A C 1
ATOM 2680 O O . MET A 1 333 ? -19.190 -12.352 9.562 1.00 95.06 333 MET A O 1
ATOM 2684 N N . GLY A 1 334 ? -17.323 -11.284 8.891 1.00 93.62 334 GLY A N 1
ATOM 2685 C CA . GLY A 1 334 ? -16.586 -11.448 10.144 1.00 93.62 334 GLY A CA 1
ATOM 2686 C C . GLY A 1 334 ? -17.234 -10.692 11.296 1.00 93.62 334 GLY A C 1
ATOM 2687 O O . GLY A 1 334 ? -17.403 -11.245 12.376 1.00 93.62 334 GLY A O 1
ATOM 2688 N N . LEU A 1 335 ? -17.733 -9.484 11.035 1.00 93.50 335 LEU A N 1
ATOM 2689 C CA . LEU A 1 335 ? -18.413 -8.661 12.033 1.00 93.50 335 LEU A CA 1
ATOM 2690 C C . LEU A 1 335 ? -19.638 -9.350 12.661 1.00 93.50 335 LEU A C 1
ATOM 2692 O O . LEU A 1 335 ? -19.941 -9.104 13.821 1.00 93.50 335 LEU A O 1
ATOM 2696 N N . LYS A 1 336 ? -20.328 -10.238 11.930 1.00 92.06 336 LYS A N 1
ATOM 2697 C CA . LYS A 1 336 ? -21.450 -11.034 12.470 1.00 92.06 336 LYS A CA 1
ATOM 2698 C C . LYS A 1 336 ? -21.015 -12.112 13.467 1.00 92.06 336 LYS A C 1
ATOM 2700 O O . LYS A 1 336 ? -21.842 -12.564 14.247 1.00 92.06 336 LYS A O 1
ATOM 2705 N N . HIS A 1 337 ? -19.753 -12.529 13.408 1.00 89.06 337 HIS A N 1
ATOM 2706 C CA . HIS A 1 337 ? -19.143 -13.508 14.311 1.00 89.06 337 HIS A CA 1
ATOM 2707 C C . HIS A 1 337 ? -18.420 -12.831 15.481 1.00 89.06 337 HIS A C 1
ATOM 2709 O O . HIS A 1 337 ? -17.780 -13.500 16.283 1.00 89.06 337 HIS A O 1
ATOM 2715 N N . TYR A 1 338 ? -18.473 -11.500 15.563 1.00 89.00 338 TYR A N 1
ATOM 2716 C CA . TYR A 1 338 ? -17.779 -10.766 16.601 1.00 89.00 338 TYR A CA 1
ATOM 2717 C C . TYR A 1 338 ? -18.462 -10.946 17.958 1.00 89.00 338 TYR A C 1
ATOM 2719 O O . TYR A 1 338 ? -19.605 -10.529 18.149 1.00 89.00 338 TYR A O 1
ATOM 2727 N N . GLU A 1 339 ? -17.735 -11.530 18.906 1.00 81.81 339 GLU A N 1
ATOM 2728 C CA . GLU A 1 339 ? -18.141 -11.618 20.305 1.00 81.81 339 GLU A CA 1
ATOM 2729 C C . GLU A 1 339 ? -17.586 -10.410 21.074 1.00 81.81 339 GLU A C 1
ATOM 2731 O O . GLU A 1 339 ? -16.386 -10.128 21.030 1.00 81.81 339 GLU A O 1
ATOM 2736 N N . SER A 1 340 ? -18.469 -9.675 21.761 1.00 75.69 340 SER A N 1
ATOM 2737 C CA . SER A 1 340 ? -18.097 -8.497 22.556 1.00 75.69 340 SER A CA 1
ATOM 2738 C C . SER A 1 340 ? -17.055 -8.861 23.616 1.00 75.69 340 SER A C 1
ATOM 2740 O O . SER A 1 340 ? -17.177 -9.857 24.338 1.00 75.69 340 SER A O 1
ATOM 2742 N N . GLY A 1 341 ? -16.016 -8.034 23.721 1.00 65.38 341 GLY A N 1
ATOM 2743 C CA . GLY A 1 341 ? -14.977 -8.228 24.719 1.00 65.38 341 GLY A CA 1
ATOM 2744 C C . GLY A 1 341 ? -15.461 -7.756 26.084 1.00 65.38 341 GLY A C 1
ATOM 2745 O O . GLY A 1 341 ? -15.527 -6.559 26.334 1.00 65.38 341 GLY A O 1
ATOM 2746 N N . ASN A 1 342 ? -15.703 -8.679 27.017 1.00 55.31 342 ASN A N 1
ATOM 2747 C CA . ASN A 1 342 ? -16.165 -8.361 28.379 1.00 55.31 342 ASN A CA 1
ATOM 2748 C C . ASN A 1 342 ? -15.082 -7.713 29.286 1.00 55.31 342 ASN A C 1
ATOM 2750 O O . ASN A 1 342 ? -15.076 -7.887 30.506 1.00 55.31 342 ASN A O 1
ATOM 2754 N N . LYS A 1 343 ? -14.112 -6.992 28.710 1.00 56.00 343 LYS A N 1
ATOM 2755 C CA . LYS A 1 343 ? -13.055 -6.297 29.452 1.00 56.00 343 LYS A CA 1
ATOM 2756 C C . LYS A 1 343 ? -13.499 -4.876 29.790 1.00 56.00 343 LYS A C 1
ATOM 2758 O O . LYS A 1 343 ? -13.235 -3.931 29.051 1.00 56.00 343 LYS A O 1
ATOM 2763 N N . PHE A 1 344 ? -14.086 -4.711 30.971 1.00 49.03 344 PHE A N 1
ATOM 2764 C CA . PHE A 1 344 ? -14.183 -3.411 31.634 1.00 49.03 344 PHE A CA 1
ATOM 2765 C C . PHE A 1 344 ? -12.790 -2.978 32.120 1.00 49.03 344 PHE A C 1
ATOM 2767 O O . PHE A 1 344 ? -12.409 -3.210 33.263 1.00 49.03 344 PHE A O 1
ATOM 2774 N N . GLY A 1 345 ? -11.989 -2.396 31.228 1.00 48.28 345 GLY A N 1
ATOM 2775 C CA . GLY A 1 345 ? -10.690 -1.813 31.562 1.00 48.28 345 GLY A CA 1
ATOM 2776 C C . GLY A 1 345 ? -10.754 -0.292 31.519 1.00 48.28 345 GLY A C 1
ATOM 2777 O O . GLY A 1 345 ? -10.715 0.289 30.436 1.00 48.28 345 GLY A O 1
ATOM 2778 N N . LEU A 1 346 ? -10.832 0.355 32.687 1.00 43.38 346 LEU A N 1
ATOM 2779 C CA . LEU A 1 346 ? -10.573 1.790 32.834 1.00 43.38 346 LEU A CA 1
ATOM 2780 C C . LEU A 1 346 ? -9.177 2.094 32.271 1.00 43.38 346 LEU A C 1
ATOM 2782 O O . LEU A 1 346 ? -8.173 1.615 32.797 1.00 43.38 346 LEU A O 1
ATOM 2786 N N . ARG A 1 347 ? -9.114 2.861 31.178 1.00 51.62 347 ARG A N 1
ATOM 2787 C CA . ARG A 1 347 ? -7.850 3.405 30.669 1.00 51.62 347 ARG A CA 1
ATOM 2788 C C . ARG A 1 347 ? -7.439 4.556 31.590 1.00 51.62 347 ARG A C 1
ATOM 2790 O O . ARG A 1 347 ? -8.126 5.573 31.612 1.00 51.62 347 ARG A O 1
ATOM 2797 N N . ILE A 1 348 ? -6.376 4.336 32.364 1.00 37.94 348 ILE A N 1
ATOM 2798 C CA . ILE A 1 348 ? -5.662 5.366 33.136 1.00 37.94 348 ILE A CA 1
ATOM 2799 C C . ILE A 1 348 ? -4.809 6.195 32.178 1.00 37.94 348 ILE A C 1
ATOM 2801 O O . ILE A 1 348 ? -4.220 5.577 31.256 1.00 37.94 348 ILE A O 1
#

Organism: NCBI:txid83552

Foldseek 3Di:
DDPPVVVVVCVVPPVVVVVVPPPVPDPDDDPVVVVVVVVVVVVVVCVCVVCVVVVVVVLVVVLVVLVVVCVVPPPPPPVVPPDDPDDDPVNQVVVLVVLLSVQLNVLSVPVVVLVVLLVVLLVVLVVVLVVVVVVCVPVVDDPHDGNLLLLLLLLLLLLLQLCQQSQFVLLLCLLVCLLQLVLVVLVVDPHDSNSCSRRNHHDSNSNSSNVNSVVSCVVSVDDPVCPVLSNLLSNLSNLLLSLLSLLLSLVCLPPPPCSVVSVVLSVVLSVLLSDACVVDDDPVSVCCCPVSVSCLRGVLSSVCSVPPDPVSSCCSNVSSVVSNVVSVVSNVVSVVSRDRNPDPDDDD

Secondary structure (DSSP, 8-state):
--HHHHHHHHHHHHHHHHHHHSSTT-----HHHHHHHHHHHHHHHHHHHHHHHHHHHHHHHHHHHHHHHHHHHHTTTSGGGTT-SS--HHHHHHHHHHHHHHHHHHHHHSHHHHHHHHHHHHHHHHHHHHHHHHHHHHH--BTTB-HHHHHHHHHHHHHHHHHHHHHSGGGGGHHHHHHHTTHHHHHTSSS-HHHHHHTT---HHHHHHHHHHHHHHHHTT--TTHHHHHHHHHHHHHHHHHHHHHHHHHTHHHHSS-HHHHHHHHHHHHHHHTS-GGG--THHHHHHHHTS-HIIIIIHHHHHHHS--HHHHHHHHHHHHHHHHHHHHHHHHHHTTPPP--------

pLDDT: mean 77.94, std 22.51, range [29.59, 97.81]

InterPro domains:
  IPR010390 ABC-2 transporter-like [PF06182] (127-340)

Sequence (348 aa):
MDLGKASVYFWRNHLTFDCLSRVDASDGLPDSFSCNIRRTKCFIYAFYLGTYSSIFRNVDVLVHFWMSLSDLFLSKRIENLKYSRRMSVFKTMVFMFYLLKTSIQASLSNKNAFLLESVLMILNNFIFFSLWWIFFNQFHDIDGWKIEEMILLSAIGSGAYGLMQVLFGGIKLLSKMIINGDLDFFMLQPKNLLIHISSSRSLAKGWGHLFTMILFMIYGGLQRDSICLIVISSISGCMVFVSIGIIAHSLPFWMGSVETLSKKYFDSVYLFALYPTNIYSGFMQLVMYTVIPAGIIGNLPVSLIRDFSWIKLALLMGSSSIFLLGAFCVFHMGLKHYESGNKFGLRI

Radius of gyration: 24.7 Å; chains: 1; bounding box: 83×50×57 Å

=== Feature glossary ===
Legend for the data blocks above and below:

— What the protein is —

The amino-acid sequence is the protein's primary structure: the linear order of residues from the N-terminus to the C-terminus, written in one-letter code. Everything else here — the 3D coordinates, the secondary structure, the domain annotations — is ultimately a consequence of this string.

Database cross-references. InterPro integrates a dozen domain/family signature databases into unified entries with residue-range hits. GO terms attach function/process/location labels with evidence codes. CATH codes position the fold in a four-level structural taxonomy. Organism is the NCBI-taxonomy species name.

— Where its atoms are —

The mmCIF block holds the 3D Cartesian coordinates of each backbone atom (N, Cα, C, O) in ångströms. mmCIF is the PDB's canonical archive format — a tagged-lo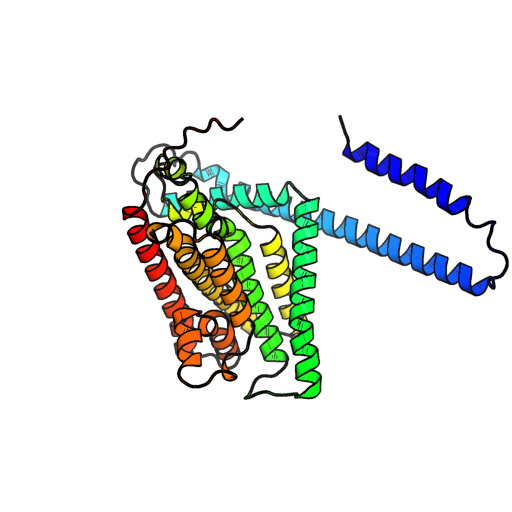op text representation of the atomic model.

The six renders are orthographic views along the three Cartesian axes in both directions. Representation (cartoon, sticks, or surface) and color scheme (sequence-rainbow or by-chain) vary across proteins so the training set covers all the common visualization conventions.

— Local backbone conformation —

Secondary structure is the local, repeating backbone conformation. DSSP classifies it into eight states by reading the hydrogen-bond network: three helix types (H, G, I), two β types (E, B), two non-regular types (T, S), and unstructured coil (-).

SS3 is a coarse helix/strand/coil call (letters a/b/c) made by the P-SEA algorithm from inter-Cα distances and dihedrals. It is less detailed than DSSP but needs only Cα positions.

Backbone dihedral angles. Every residue except chain termini has a φ (preceding-C → N → Cα → C) and a ψ (N → Cα → C → next-N). They are reported in degrees following the IUPAC sign convention. Secondary structure is essentially a statement about which (φ, ψ) basin each residue occupies.

— Global shape and packing —

The geometric summary reports three shape descriptors. Rg (radius of gyration) measures how spread out the Cα atoms are about their centre of mass; compact globular proteins have small Rg, elongated or unfolded ones large. Cα contacts (<8 Å, |i−j|>4) count long-range residue pairs in spatial proximity — high for tightly packed folds, near zero for rods or random coil. The bounding-box extents give the protein's footprint along x, y, z in Å.

Solvent accessibility: the surface area of each residue that a 1.4 Å water probe can touch, in Å². When only backbone atoms are present the absolute values are lower than full-atom SASA (side chains contribute most of the area) and are flagged as backbone-only.

Plot images: a contact map (which residues are close in 3D, as an N×N binary image), a Ramachandran scatter (backbone torsion angles, revealing secondary-structure composition at a glance), and — for AlphaFold structures — a PAE heatma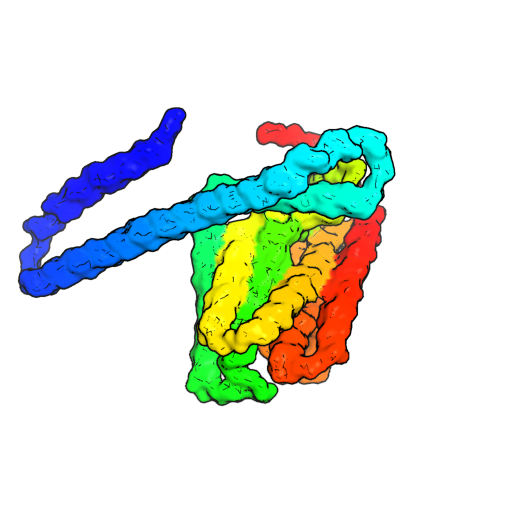p (pairwise prediction confidence).

— Structural neighborhood —

Foldseek's 3Di representation compresses backbone geometry into a per-residue letter drawn from a learned twenty-state alphabet. It captures the tertiary interaction pattern around each residue — which residues are packed against it in space, regardless of where they are in sequence.

Structural nearest neighbors (via Foldseek easy-search vs the PDB). Reported per hit: target PDB id, E-value, and alignment TM-score. A TM-score above ~0.5 is the conventional threshold for 'same fold'.

— Confidence and disorder —

pLDDT (predicted Local Distance Difference Test) is AlphaFold's per-residue confidence score, ranging from 0 to 100. Values above 90 indicate high confidence (typically well-packed cores); 70–90 is confident; 50–70 low confidence; below 50 usually means the region is disordered or the prediction is unreliable there. AlphaFold stores pLDDT in the mmCIF B-factor column.

For experimental (PDB) structures, the B-factor (temperature factor) quantifies the positional spread of each atom in the crystal — a combination of thermal vibration and static disorder — in units of Å². High B-factors mark flexible loops or poorly resolved regions; low B-factors mark the rigid, well-ordered core.

Predicted Aligned Error (PAE) is an AlphaFold confidence matrix: entry (i, j) is the expected error in the position of residue j, in ångströms, when the prediction is superimposed on the true structure at residue i. Low PAE within a block of residues means that block is internally rigid and well-predicted; high PAE between two blocks means their relative placement is uncertain even if each block individually is confident.